Protein 9JTQ (pdb70)

B-factor: mean 29.11, std 14.16, range [13.04, 96.73]

Radius of gyration: 18.75 Å; Cα contacts (8 Å, |Δi|>4): 265; chains: 1; bounding box: 58×30×41 Å

Structure (mmCIF, N/CA/C/O backbone):
data_9JTQ
#
_entry.id   9JTQ
#
_cell.length_a   51.590
_cell.length_b   60.370
_cell.length_c   86.100
_cell.angle_alpha   90.00
_cell.angle_beta   90.00
_cell.angle_gamma   90.00
#
_symmetry.space_group_name_H-M   'P 2 21 21'
#
loop_
_entity.id
_entity.type
_entity.pdbx_description
1 polymer Rhodopsin
2 non-polymer RETINAL
3 non-polymer '(2R)-2,3-dihydroxypropyl (9Z)-octadec-9-enoate'
4 non-polymer 'NITRATE ION'
5 water water
#
loop_
_atom_site.group_PDB
_atom_site.id
_atom_site.type_symbol
_atom_site.label_atom_id
_atom_site.label_alt_id
_atom_site.label_comp_id
_atom_site.label_asym_id
_atom_site.label_entity_id
_atom_site.label_seq_id
_atom_site.pdbx_PDB_ins_code
_atom_site.Cartn_x
_atom_site.Cartn_y
_atom_site.Cartn_z
_atom_site.occupancy
_atom_site.B_iso_or_equiv
_atom_site.auth_seq_id
_atom_site.auth_comp_id
_atom_site.auth_asym_id
_atom_site.auth_atom_id
_atom_site.pdbx_PDB_model_num
ATOM 1 N N . MET A 1 1 ? 22.544 -4.235 28.257 1.00 33.43 1 MET A N 1
ATOM 2 C CA . MET A 1 1 ? 22.143 -5.241 29.232 1.00 32.62 1 MET A CA 1
ATOM 3 C C . MET A 1 1 ? 20.750 -4.946 29.785 1.00 32.32 1 MET A C 1
ATOM 4 O O . MET A 1 1 ? 19.989 -5.864 30.075 1.00 32.48 1 MET A O 1
ATOM 9 N N . VAL A 1 2 ? 20.417 -3.659 29.911 1.00 28.95 2 VAL A N 1
ATOM 10 C CA . VAL A 1 2 ? 19.139 -3.278 30.510 1.00 35.76 2 VAL A CA 1
ATOM 11 C C . VAL A 1 2 ? 17.978 -3.755 29.646 1.00 32.79 2 VAL A C 1
ATOM 12 O O . VAL A 1 2 ? 16.958 -4.233 30.160 1.00 29.37 2 VAL A O 1
ATOM 16 N N . LEU A 1 3 ? 18.116 -3.647 28.323 1.00 30.65 3 LEU A N 1
ATOM 17 C CA . LEU A 1 3 ? 17.085 -4.168 27.432 1.00 30.38 3 LEU A CA 1
ATOM 18 C C . LEU A 1 3 ? 16.966 -5.685 27.531 1.00 26.20 3 LEU A C 1
ATOM 19 O O . LEU A 1 3 ? 15.861 -6.227 27.419 1.00 26.02 3 LEU A O 1
ATOM 24 N N . VAL A 1 4 ? 18.083 -6.384 27.739 1.00 26.33 4 VAL A N 1
ATOM 25 C CA . VAL A 1 4 ? 18.032 -7.834 27.901 1.00 24.95 4 VAL A CA 1
ATOM 26 C C . VAL A 1 4 ? 17.345 -8.196 29.211 1.00 22.13 4 VAL A C 1
ATOM 27 O O . VAL A 1 4 ? 16.506 -9.104 29.257 1.00 17.92 4 VAL A O 1
ATOM 31 N N . GLU A 1 5 ? 17.694 -7.496 30.296 1.00 21.39 5 GLU A N 1
ATOM 32 C CA . GLU A 1 5 ? 17.062 -7.751 31.587 1.00 26.50 5 GLU A CA 1
ATOM 33 C C . GLU A 1 5 ? 15.563 -7.492 31.532 1.00 23.96 5 GLU A C 1
ATOM 34 O O . GLU A 1 5 ? 14.771 -8.265 32.084 1.00 24.90 5 GLU A O 1
ATOM 40 N N . LEU A 1 6 ? 15.156 -6.406 30.870 1.00 22.45 6 LEU A N 1
ATOM 41 C CA . LEU A 1 6 ? 13.735 -6.093 30.757 1.00 22.63 6 LEU A CA 1
ATOM 42 C C . LEU A 1 6 ? 12.993 -7.171 29.979 1.00 21.88 6 LEU A C 1
ATOM 43 O O . LEU A 1 6 ? 11.893 -7.582 30.367 1.00 18.64 6 LEU A O 1
ATOM 48 N N . THR A 1 7 ? 13.575 -7.633 28.869 1.00 18.75 7 THR A N 1
ATOM 49 C CA . THR A 1 7 ? 12.963 -8.718 28.110 1.00 18.54 7 THR A CA 1
ATOM 50 C C . THR A 1 7 ? 12.853 -9.977 28.957 1.00 17.92 7 THR A C 1
ATOM 51 O O . THR A 1 7 ? 11.820 -10.658 28.947 1.00 18.82 7 THR A O 1
ATOM 55 N N . TYR A 1 8 ? 13.909 -10.292 29.707 1.00 19.01 8 TYR A N 1
ATOM 56 C CA . TYR A 1 8 ? 13.912 -11.482 30.548 1.00 22.53 8 TYR A CA 1
ATOM 57 C C . TYR A 1 8 ? 12.802 -11.430 31.591 1.00 20.07 8 TYR A C 1
ATOM 58 O O . TYR A 1 8 ? 12.071 -12.409 31.779 1.00 17.92 8 TYR A O 1
ATOM 67 N N . TYR A 1 9 ? 12.660 -10.297 32.279 1.00 16.29 9 TYR A N 1
ATOM 68 C CA . TYR A 1 9 ? 11.650 -10.197 33.322 1.00 21.94 9 TYR A CA 1
ATOM 69 C C . TYR A 1 9 ? 10.235 -10.135 32.763 1.00 21.66 9 TYR A C 1
ATOM 70 O O . TYR A 1 9 ? 9.291 -10.510 33.466 1.00 18.27 9 TYR A O 1
ATOM 79 N N . LEU A 1 10 ? 10.066 -9.694 31.513 1.00 19.81 10 LEU A N 1
ATOM 80 C CA . LEU A 1 10 ? 8.743 -9.741 30.902 1.00 17.81 10 LEU A CA 1
ATOM 81 C C . LEU A 1 10 ? 8.303 -11.176 30.639 1.00 21.42 10 LEU A C 1
ATOM 82 O O . LEU A 1 10 ? 7.108 -11.481 30.733 1.00 17.68 10 LEU A O 1
ATOM 87 N N . PHE A 1 11 ? 9.241 -12.069 30.310 1.00 16.47 11 PHE A N 1
ATOM 88 C CA . PHE A 1 11 ? 8.906 -13.489 30.238 1.00 18.08 11 PHE A CA 1
ATOM 89 C C . PHE A 1 11 ? 8.483 -14.017 31.603 1.00 20.48 11 PHE A C 1
ATOM 90 O O . PHE A 1 11 ? 7.586 -14.862 31.701 1.00 16.67 11 PHE A O 1
ATOM 98 N N . PHE A 1 12 ? 9.127 -13.533 32.670 1.00 19.77 12 PHE A N 1
ATOM 99 C CA . PHE A 1 12 ? 8.771 -13.958 34.022 1.00 24.04 12 PHE A CA 1
ATOM 100 C C . PHE A 1 12 ? 7.386 -13.456 34.410 1.00 22.35 12 PHE A C 1
ATOM 101 O O . PHE A 1 12 ? 6.549 -14.225 34.899 1.00 24.92 12 PHE A O 1
ATOM 109 N N . ILE A 1 13 ? 7.136 -12.159 34.218 1.00 20.45 13 ILE A N 1
ATOM 110 C CA . ILE A 1 13 ? 5.811 -11.600 34.469 1.00 22.95 13 ILE A CA 1
ATOM 111 C C . ILE A 1 13 ? 4.760 -12.342 33.656 1.00 21.76 13 ILE A C 1
ATOM 112 O O . ILE A 1 13 ? 3.631 -12.554 34.116 1.00 18.76 13 ILE A O 1
ATOM 117 N N . GLY A 1 14 ? 5.124 -12.767 32.446 1.00 18.51 14 GLY A N 1
ATOM 118 C CA . GLY A 1 14 ? 4.178 -13.478 31.604 1.00 19.47 14 GLY A CA 1
ATOM 119 C C . GLY A 1 14 ? 3.714 -14.787 32.214 1.00 20.62 14 GLY A C 1
ATOM 120 O O . GLY A 1 14 ? 2.515 -15.033 32.340 1.00 21.64 14 GLY A O 1
ATOM 121 N N . TYR A 1 15 ? 4.658 -15.641 32.617 1.00 18.56 15 TYR A N 1
ATOM 122 C CA . TYR A 1 15 ? 4.258 -16.949 33.127 1.00 21.63 15 TYR A CA 1
ATOM 123 C C . TYR A 1 15 ? 3.615 -16.845 34.506 1.00 22.75 15 TYR A C 1
ATOM 124 O O . TYR A 1 15 ? 2.716 -17.633 34.820 1.00 19.78 15 TYR A O 1
ATOM 133 N N . ILE A 1 16 ? 4.022 -15.868 35.322 1.00 18.63 16 ILE A N 1
ATOM 134 C CA . ILE A 1 16 ? 3.348 -15.643 36.600 1.00 20.69 16 ILE A CA 1
ATOM 135 C C . ILE A 1 16 ? 1.922 -15.149 36.379 1.00 19.06 16 ILE A C 1
ATOM 136 O O . ILE A 1 16 ? 0.980 -15.624 37.024 1.00 18.90 16 ILE A O 1
ATOM 141 N N . SER A 1 17 ? 1.740 -14.184 35.474 1.00 17.83 17 SER A N 1
ATOM 142 C CA . SER A 1 17 ? 0.410 -13.628 35.245 1.00 19.61 17 SER A CA 1
ATOM 143 C C . SER A 1 17 ? -0.506 -14.639 34.565 1.00 18.33 17 SER A C 1
ATOM 144 O O . SER A 1 17 ? -1.697 -14.719 34.891 1.00 17.52 17 SER A O 1
ATOM 147 N N . MET A 1 18 ? 0.028 -15.415 33.617 1.00 17.60 18 MET A N 1
ATOM 148 C CA . MET A 1 18 ? -0.769 -16.461 32.982 1.00 19.08 18 MET A CA 1
ATOM 149 C C . MET A 1 18 ? -1.172 -17.529 33.988 1.00 14.33 18 MET A C 1
ATOM 150 O O . MET A 1 18 ? -2.293 -18.047 33.939 1.00 15.78 18 MET A O 1
ATOM 155 N N . GLY A 1 19 ? -0.265 -17.882 34.898 1.00 14.01 19 GLY A N 1
ATOM 156 C CA . GLY A 1 19 ? -0.589 -18.888 35.895 1.00 19.86 19 GLY A CA 1
ATOM 157 C C . GLY A 1 19 ? -1.605 -18.396 36.908 1.00 17.03 19 GLY A C 1
ATOM 158 O O . GLY A 1 19 ? -2.487 -19.148 37.331 1.00 16.83 19 GLY A O 1
ATOM 159 N N . ALA A 1 20 ? -1.492 -17.128 37.313 1.00 15.93 20 ALA A N 1
ATOM 160 C CA . ALA A 1 20 ? -2.479 -16.550 38.220 1.00 16.76 20 ALA A CA 1
ATOM 161 C C . ALA A 1 20 ? -3.848 -16.468 37.557 1.00 17.77 20 ALA A C 1
ATOM 162 O O . ALA A 1 20 ? -4.872 -16.760 38.187 1.00 15.80 20 ALA A O 1
ATOM 164 N N . ALA A 1 21 ? -3.885 -16.072 36.282 1.00 15.86 21 ALA A N 1
ATOM 165 C CA . ALA A 1 21 ? -5.146 -16.062 35.550 1.00 17.41 21 ALA A CA 1
ATOM 166 C C . ALA A 1 21 ? -5.726 -17.465 35.436 1.00 16.34 21 ALA A C 1
ATOM 167 O O . ALA A 1 21 ? -6.945 -17.648 35.528 1.00 15.34 21 ALA A O 1
ATOM 169 N N . PHE A 1 22 ? -4.871 -18.472 35.233 1.00 14.81 22 PHE A N 1
ATOM 170 C CA . PHE A 1 22 ? -5.374 -19.840 35.180 1.00 17.52 22 PHE A CA 1
ATOM 171 C C . PHE A 1 22 ? -6.061 -20.213 36.485 1.00 15.90 22 PHE A C 1
ATOM 172 O O . PHE A 1 22 ? -7.178 -20.741 36.485 1.00 16.34 22 PHE A O 1
ATOM 180 N N . ILE A 1 23 ? -5.400 -19.937 37.611 1.00 16.56 23 ILE A N 1
ATOM 181 C CA . ILE A 1 23 ? -5.977 -20.233 38.918 1.00 16.92 23 ILE A CA 1
ATOM 182 C C . ILE A 1 23 ? -7.324 -19.537 39.078 1.00 17.62 23 ILE A C 1
ATOM 183 O O . ILE A 1 23 ? -8.293 -20.134 39.562 1.00 18.17 23 ILE A O 1
ATOM 188 N N . PHE A 1 24 ? -7.410 -18.269 38.667 1.00 18.11 24 PHE A N 1
ATOM 189 C CA . PHE A 1 24 ? -8.664 -17.532 38.792 1.00 17.26 24 PHE A CA 1
ATOM 190 C C . PHE A 1 24 ? -9.769 -18.185 37.969 1.00 18.75 24 PHE A C 1
ATOM 191 O O . PHE A 1 24 ? -10.839 -18.520 38.491 1.00 18.14 24 PHE A O 1
ATOM 199 N N . PHE A 1 25 ? -9.524 -18.369 36.668 1.00 18.54 25 PHE A N 1
ATOM 200 C CA . PHE A 1 25 ? -10.549 -18.921 35.787 1.00 18.83 25 PHE A CA 1
ATOM 201 C C . PHE A 1 25 ? -10.940 -20.331 36.208 1.00 21.59 25 PHE A C 1
ATOM 202 O O . PHE A 1 25 ? -12.122 -20.691 36.175 1.00 20.75 25 PHE A O 1
ATOM 210 N N . TRP A 1 26 ? -9.960 -21.148 36.599 1.00 17.76 26 TRP A N 1
ATOM 211 C CA . TRP A 1 26 ? -10.276 -22.521 36.971 1.00 21.83 26 TRP A CA 1
ATOM 212 C C . TRP A 1 26 ? -11.079 -22.578 38.262 1.00 24.39 26 TRP A C 1
ATOM 213 O O . TRP A 1 26 ? -11.931 -23.459 38.423 1.00 22.40 26 TRP A O 1
ATOM 224 N N . THR A 1 27 ? -10.825 -21.654 39.187 1.00 19.16 27 THR A N 1
ATOM 225 C CA . THR A 1 27 ? -11.625 -21.598 40.404 1.00 21.81 27 THR A CA 1
ATOM 226 C C . THR A 1 27 ? -13.052 -21.161 40.099 1.00 23.45 27 THR A C 1
ATOM 227 O O . THR A 1 27 ? -14.012 -21.757 40.600 1.00 24.46 27 THR A O 1
ATOM 231 N N . GLU A 1 28 ? -13.210 -20.134 39.263 1.00 21.40 28 GLU A N 1
ATOM 232 C CA . GLU A 1 28 ? -14.528 -19.562 39.022 1.00 26.01 28 GLU A CA 1
ATOM 233 C C . GLU A 1 28 ? -15.439 -20.485 38.221 1.00 29.02 28 GLU A C 1
ATOM 234 O O . GLU A 1 28 ? -16.658 -20.289 38.237 1.00 30.08 28 GLU A O 1
ATOM 240 N N . ARG A 1 29 ? -14.889 -21.484 37.525 1.00 26.68 29 ARG A N 1
ATOM 241 C CA . ARG A 1 29 ? -15.750 -22.423 36.815 1.00 30.10 29 ARG A CA 1
ATOM 242 C C . ARG A 1 29 ? -16.491 -23.358 37.761 1.00 35.91 29 ARG A C 1
ATOM 243 O O . ARG A 1 29 ? -17.443 -24.018 37.333 1.00 36.38 29 ARG A O 1
ATOM 251 N N . SER A 1 30 ? -16.086 -23.421 39.032 1.00 31.50 30 SER A N 1
ATOM 252 C CA . SER A 1 30 ? -16.798 -24.240 40.002 1.00 37.53 30 SER A CA 1
ATOM 253 C C . SER A 1 30 ? -18.133 -23.629 40.399 1.00 35.17 30 SER A C 1
ATOM 254 O O . SER A 1 30 ? -18.969 -24.325 40.987 1.00 39.75 30 SER A O 1
ATOM 257 N N . ASN A 1 31 ? -18.354 -22.353 40.088 1.00 32.64 31 ASN A N 1
ATOM 258 C CA . ASN A 1 31 ? -19.554 -21.639 40.500 1.00 36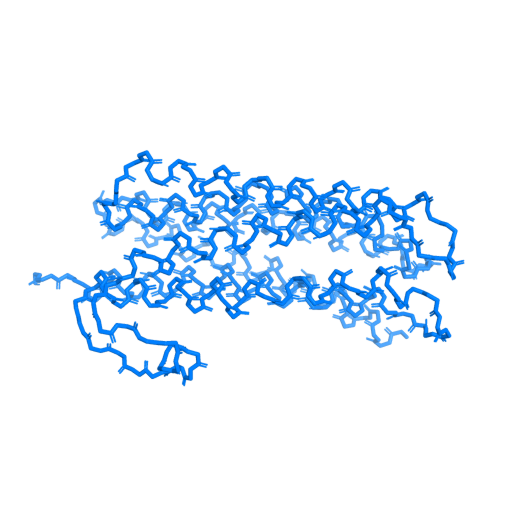.37 31 ASN A CA 1
ATOM 259 C C . ASN A 1 31 ? -20.554 -21.460 39.365 1.00 39.65 31 ASN A C 1
ATOM 260 O O . ASN A 1 31 ? -21.507 -20.687 39.510 1.00 42.42 31 ASN A O 1
ATOM 265 N N . VAL A 1 32 ? -20.360 -22.147 38.240 1.00 36.52 32 VAL A N 1
ATOM 266 C CA . VAL A 1 32 ? -21.268 -22.062 37.106 1.00 40.08 32 VAL A CA 1
ATOM 267 C C . VAL A 1 32 ? -21.653 -23.470 36.674 1.00 38.90 32 VAL A C 1
ATOM 268 O O . VAL A 1 32 ? -20.930 -24.440 36.910 1.00 38.10 32 VAL A O 1
ATOM 272 N N . LYS A 1 33 ? -22.820 -23.568 36.035 1.00 39.42 33 LYS A N 1
ATOM 273 C CA . LYS A 1 33 ? -23.285 -24.850 35.517 1.00 39.95 33 LYS A CA 1
ATOM 274 C C . LYS A 1 33 ? -22.667 -25.150 34.156 1.00 38.51 33 LYS A C 1
ATOM 275 O O . LYS A 1 33 ? -22.228 -26.276 33.901 1.00 42.77 33 LYS A O 1
ATOM 281 N N . ASP A 1 34 ? -22.629 -24.154 33.271 1.00 39.89 34 ASP A N 1
ATOM 282 C CA . ASP A 1 34 ? -21.961 -24.276 31.975 1.00 41.83 34 ASP A CA 1
ATOM 283 C C . ASP A 1 34 ? -20.496 -23.912 32.182 1.00 35.45 34 ASP A C 1
ATOM 284 O O . ASP A 1 34 ? -20.106 -22.745 32.113 1.00 32.64 34 ASP A O 1
ATOM 289 N N . LYS A 1 35 ? -19.672 -24.930 32.428 1.00 37.34 35 LYS A N 1
ATOM 290 C CA . LYS A 1 35 ? -18.270 -24.732 32.772 1.00 35.05 35 LYS A CA 1
ATOM 291 C C . LYS A 1 35 ? -17.348 -24.636 31.563 1.00 33.14 35 LYS A C 1
ATOM 292 O O . LYS A 1 35 ? -16.154 -24.380 31.745 1.00 26.52 35 LYS A O 1
ATOM 298 N N . LEU A 1 36 ? -17.858 -24.835 30.345 1.00 32.30 36 LEU A N 1
ATOM 299 C CA . LEU A 1 36 ? -16.982 -24.858 29.174 1.00 28.55 36 LEU A CA 1
ATOM 300 C C . LEU A 1 36 ? -16.247 -23.542 28.937 1.00 24.75 36 LEU A C 1
ATOM 301 O O . LEU A 1 36 ? -15.023 -23.581 28.729 1.00 24.54 36 LEU A O 1
ATOM 306 N N . PRO A 1 37 ? -16.897 -22.369 28.943 1.00 26.42 37 PRO A N 1
ATOM 307 C CA . PRO A 1 37 ? -16.147 -21.139 28.626 1.00 22.63 37 PRO A CA 1
ATOM 308 C C . PRO A 1 37 ? -15.002 -20.852 29.583 1.00 25.92 37 PRO A C 1
ATOM 309 O O . PRO A 1 37 ? -13.912 -20.477 29.134 1.00 21.58 37 PRO A O 1
ATOM 313 N N . LEU A 1 38 ? -15.213 -21.010 30.892 1.00 22.56 38 LEU A N 1
ATOM 314 C CA . LEU A 1 38 ? -14.125 -20.765 31.834 1.00 23.47 38 LEU A CA 1
ATOM 315 C C . LEU A 1 38 ? -13.077 -21.868 31.776 1.00 19.85 38 LEU A C 1
ATOM 316 O O . LEU A 1 38 ? -11.896 -21.611 32.037 1.00 21.63 38 LEU A O 1
ATOM 321 N N . THR A 1 39 ? -13.487 -23.097 31.450 1.00 20.74 39 THR A N 1
ATOM 322 C CA . THR A 1 39 ? -12.511 -24.147 31.175 1.00 25.27 39 THR A CA 1
ATOM 323 C C . THR A 1 39 ? -11.597 -23.746 30.025 1.00 23.27 39 THR A C 1
ATOM 324 O O . THR A 1 39 ? -10.372 -23.896 30.108 1.00 21.59 39 THR A O 1
ATOM 328 N N . LEU A 1 40 ? -12.178 -23.214 28.946 1.00 23.64 40 LEU A N 1
ATOM 329 C CA . LEU A 1 40 ? -11.380 -22.814 27.794 1.00 20.94 40 LEU A CA 1
ATOM 330 C C . LEU A 1 40 ? -10.476 -21.636 28.131 1.00 19.57 40 LEU A C 1
ATOM 331 O O . LEU A 1 40 ? -9.296 -21.632 27.763 1.00 16.23 40 LEU A O 1
ATOM 336 N N . SER A 1 41 ? -11.009 -20.624 28.826 1.00 17.39 41 SER A N 1
ATOM 337 C CA . SER A 1 41 ? -10.172 -19.509 29.265 1.00 20.95 41 SER A CA 1
ATOM 338 C C . SER A 1 41 ? -9.009 -19.998 30.117 1.00 18.12 41 SER A C 1
ATOM 339 O O . SER A 1 41 ? -7.876 -19.526 29.966 1.00 17.15 41 SER A O 1
ATOM 342 N N . GLY A 1 42 ? -9.270 -20.947 31.017 1.00 16.19 42 GLY A N 1
ATOM 343 C CA . GLY A 1 42 ? -8.205 -21.467 31.859 1.00 17.40 42 GLY A CA 1
ATOM 344 C C . GLY A 1 42 ? -7.170 -22.252 31.075 1.00 18.65 42 GLY A C 1
ATOM 345 O O . GLY A 1 42 ? -5.968 -22.130 31.324 1.00 14.67 42 GLY A O 1
ATOM 346 N N . LEU A 1 43 ? -7.622 -23.060 30.112 1.00 15.50 43 LEU A N 1
ATOM 347 C CA . LEU A 1 43 ? -6.692 -23.829 29.289 1.00 20.02 43 LEU A CA 1
ATOM 348 C C . LEU A 1 43 ? -5.792 -22.915 28.468 1.00 17.26 43 LEU A C 1
ATOM 349 O O . LEU A 1 43 ? -4.605 -23.208 28.278 1.00 16.49 43 LEU A O 1
ATOM 354 N N . ILE A 1 44 ? -6.344 -21.808 27.965 1.00 14.91 44 ILE A N 1
ATOM 355 C CA . ILE A 1 44 ? -5.566 -20.890 27.137 1.00 17.12 44 ILE A CA 1
ATOM 356 C C . ILE A 1 44 ? -4.395 -20.314 27.927 1.00 16.34 44 ILE A C 1
ATOM 357 O O . ILE A 1 44 ? -3.246 -20.337 27.470 1.00 15.23 44 ILE A O 1
ATOM 362 N N . VAL A 1 45 ? -4.665 -19.793 29.127 1.00 13.55 45 VAL A N 1
ATOM 363 C CA . VAL A 1 45 ? -3.593 -19.175 29.905 1.00 13.12 45 VAL A CA 1
ATOM 364 C C . VAL A 1 45 ? -2.678 -20.224 30.535 1.00 15.83 45 VAL A C 1
ATOM 365 O O . VAL A 1 45 ? -1.500 -19.945 30.790 1.00 16.41 45 VAL A O 1
ATOM 369 N N . LEU A 1 46 ? -3.185 -21.431 30.804 1.00 15.46 46 LEU A N 1
ATOM 370 C CA . LEU A 1 46 ? -2.320 -22.482 31.335 1.00 16.08 46 LEU A CA 1
ATOM 371 C C . LEU A 1 46 ? -1.307 -22.932 30.292 1.00 17.29 46 LEU A C 1
ATOM 372 O O . LEU A 1 46 ? -0.121 -23.104 30.600 1.00 14.94 46 LEU A O 1
ATOM 377 N N . ILE A 1 47 ? -1.761 -23.134 29.053 1.00 14.91 47 ILE A N 1
ATOM 378 C CA . ILE A 1 47 ? -0.851 -23.457 27.959 1.00 14.20 47 ILE A CA 1
ATOM 379 C C . ILE A 1 47 ? 0.180 -22.352 27.781 1.00 15.24 47 ILE A C 1
ATOM 380 O O . ILE A 1 47 ? 1.383 -22.616 27.651 1.00 15.22 47 ILE A O 1
ATOM 385 N N . ALA A 1 48 ? -0.269 -21.095 27.785 1.00 13.04 48 ALA A N 1
ATOM 386 C CA . ALA A 1 48 ? 0.666 -19.986 27.629 1.00 16.39 48 ALA A CA 1
ATOM 387 C C . ALA A 1 48 ? 1.644 -19.904 28.795 1.00 14.62 48 ALA A C 1
ATOM 388 O O . ALA A 1 48 ? 2.815 -19.563 28.596 1.00 16.62 48 ALA A O 1
ATOM 390 N N . ALA A 1 49 ? 1.189 -20.217 30.010 1.00 13.37 49 ALA A N 1
ATOM 391 C CA . ALA A 1 49 ? 2.082 -20.174 31.164 1.00 16.13 49 ALA A CA 1
ATOM 392 C C . ALA A 1 49 ? 3.198 -21.203 31.038 1.00 16.52 49 ALA A C 1
ATOM 393 O O . ALA A 1 49 ? 4.356 -20.913 31.358 1.00 16.11 49 ALA A O 1
ATOM 395 N N . VAL A 1 50 ? 2.869 -22.410 30.572 1.00 15.04 50 VAL A N 1
ATOM 396 C CA . VAL A 1 50 ? 3.883 -23.450 30.420 1.00 16.56 50 VAL A CA 1
ATOM 397 C C . VAL A 1 50 ? 4.896 -23.056 29.353 1.00 16.67 50 VAL A C 1
ATOM 398 O O . VAL A 1 50 ? 6.105 -23.254 29.521 1.00 19.46 50 VAL A O 1
ATOM 402 N N . HIS A 1 51 ? 4.424 -22.489 28.242 1.00 14.97 51 HIS A N 1
ATOM 403 C CA . HIS A 1 51 ? 5.347 -22.102 27.184 1.00 20.55 51 HIS A CA 1
ATOM 404 C C . HIS A 1 51 ? 6.195 -20.907 27.594 1.00 17.05 51 HIS A C 1
ATOM 405 O O . HIS A 1 51 ? 7.375 -20.838 27.236 1.00 16.36 51 HIS A O 1
ATOM 412 N N . TYR A 1 52 ? 5.628 -19.977 28.366 1.00 14.50 52 TYR A N 1
ATOM 413 C CA . TYR A 1 52 ? 6.409 -18.840 28.841 1.00 17.90 52 TYR A CA 1
ATOM 414 C C . TYR A 1 52 ? 7.485 -19.266 29.832 1.00 20.35 52 TYR A C 1
ATOM 415 O O . TYR A 1 52 ? 8.569 -18.670 29.863 1.00 17.09 52 TYR A O 1
ATOM 424 N N . TYR A 1 53 ? 7.207 -20.283 30.651 1.00 19.91 53 TYR A N 1
ATOM 425 C CA . TYR A 1 53 ? 8.225 -20.789 31.566 1.00 21.89 53 TYR A CA 1
ATOM 426 C C . TYR A 1 53 ? 9.453 -21.276 30.807 1.00 24.20 53 TYR A C 1
ATOM 427 O O . TYR A 1 53 ? 10.589 -20.957 31.178 1.00 20.71 53 TYR A O 1
ATOM 436 N N . TYR A 1 54 ? 9.245 -22.037 29.730 1.00 18.27 54 TYR A N 1
ATOM 437 C CA . TYR A 1 54 ? 10.368 -22.575 28.970 1.00 21.95 54 TYR A CA 1
ATOM 438 C C . TYR A 1 54 ? 11.020 -21.523 28.082 1.00 20.96 54 TYR A C 1
ATOM 439 O O . TYR A 1 54 ? 12.240 -21.563 27.878 1.00 18.93 54 TYR A O 1
ATOM 448 N N . MET A 1 55 ? 10.235 -20.584 27.546 1.00 18.78 55 MET A N 1
ATOM 449 C CA . MET A 1 55 ? 10.818 -19.477 26.796 1.00 21.37 55 MET A CA 1
ATOM 450 C C . MET A 1 55 ? 11.738 -18.645 27.681 1.00 21.73 55 MET A C 1
ATOM 451 O O . MET A 1 55 ? 12.824 -18.236 27.251 1.00 19.00 55 MET A O 1
ATOM 456 N N . ARG A 1 56 ? 11.325 -18.393 28.926 1.00 17.87 56 ARG A N 1
ATOM 457 C CA . ARG A 1 56 ? 12.177 -17.662 29.859 1.00 21.43 56 ARG A CA 1
ATOM 458 C C . ARG A 1 56 ? 13.484 -18.408 30.104 1.00 25.90 56 ARG A C 1
ATOM 459 O O . ARG A 1 56 ? 14.569 -17.816 30.066 1.00 21.66 56 ARG A O 1
ATOM 467 N N . GLY A 1 57 ? 13.398 -19.717 30.350 1.00 24.97 57 GLY A N 1
ATOM 468 C CA . GLY A 1 57 ? 14.602 -20.498 30.581 1.00 25.42 57 GLY A CA 1
ATOM 469 C C . GLY A 1 57 ? 15.515 -20.563 29.372 1.00 22.54 57 GLY A C 1
ATOM 470 O O . GLY A 1 57 ? 16.741 -20.591 29.515 1.00 22.99 57 GLY A O 1
ATOM 471 N N . GLU A 1 58 ? 14.937 -20.591 28.168 1.00 22.95 58 GLU A N 1
ATOM 472 C CA . GLU A 1 58 ? 15.756 -20.598 26.960 1.00 22.85 58 GLU A CA 1
ATOM 473 C C . GLU A 1 58 ? 16.394 -19.235 26.718 1.00 22.70 58 GLU A C 1
ATOM 474 O O . GLU A 1 58 ? 17.553 -19.153 26.296 1.00 20.72 58 GLU A O 1
ATOM 480 N N . PHE A 1 59 ? 15.646 -18.156 26.969 1.00 20.77 59 PHE A N 1
ATOM 481 C CA . PHE A 1 59 ? 16.210 -16.812 26.876 1.00 21.94 59 PHE A CA 1
ATOM 482 C C . PHE A 1 59 ? 17.441 -16.678 27.764 1.00 21.87 59 PHE A C 1
ATOM 483 O O . PHE A 1 59 ? 18.496 -16.209 27.320 1.00 23.33 59 PHE A O 1
ATOM 491 N N . GLU A 1 60 ? 17.321 -17.103 29.024 1.00 20.84 60 GLU A N 1
ATOM 492 C CA . GLU A 1 60 ? 18.447 -17.046 29.950 1.00 26.63 60 GLU A CA 1
ATOM 493 C C . GLU A 1 60 ? 19.613 -17.897 29.464 1.00 26.24 60 GLU A C 1
ATOM 494 O O . GLU A 1 60 ? 20.778 -17.508 29.610 1.00 26.52 60 GLU A O 1
ATOM 500 N N . ALA A 1 61 ? 19.321 -19.060 28.876 1.00 23.17 61 ALA A N 1
ATOM 501 C CA . ALA A 1 61 ? 20.385 -19.945 28.417 1.00 27.66 61 ALA A CA 1
ATOM 502 C C . ALA A 1 61 ? 21.223 -19.319 27.309 1.00 30.22 61 ALA A C 1
ATOM 503 O O . ALA A 1 61 ? 22.365 -19.740 27.097 1.00 26.02 61 ALA A O 1
ATOM 505 N N . LEU A 1 62 ? 20.690 -18.328 26.599 1.00 26.97 62 LEU A N 1
ATOM 506 C CA . LEU A 1 62 ? 21.394 -17.689 25.495 1.00 30.21 62 LEU A CA 1
ATOM 507 C C . LEU A 1 62 ? 21.688 -16.226 25.800 1.00 27.76 62 LEU A C 1
ATOM 508 O O . LEU A 1 62 ? 21.637 -15.365 24.919 1.00 22.76 62 LEU A O 1
ATOM 513 N N . ALA A 1 63 ? 22.009 -15.929 27.060 1.00 26.22 63 ALA A N 1
ATOM 514 C CA . ALA A 1 63 ? 22.329 -14.560 27.441 1.00 27.64 63 ALA A CA 1
ATOM 515 C C . ALA A 1 63 ? 23.632 -14.067 26.817 1.00 28.57 63 ALA A C 1
ATOM 516 O O . ALA A 1 63 ? 23.822 -12.853 26.695 1.00 29.71 63 ALA A O 1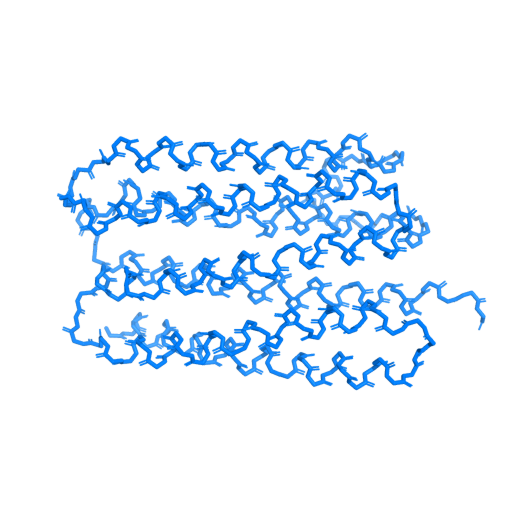
ATOM 518 N N . THR A 1 64 ? 24.529 -14.968 26.419 1.00 23.79 64 THR A N 1
ATOM 519 C CA . THR A 1 64 ? 25.772 -14.569 25.770 1.00 30.23 64 THR A CA 1
ATOM 520 C C . THR A 1 64 ? 25.722 -14.703 24.253 1.00 27.28 64 THR A C 1
ATOM 521 O O . THR A 1 64 ? 26.738 -14.465 23.592 1.00 25.10 64 THR A O 1
ATOM 525 N N . ALA A 1 65 ? 24.578 -15.071 23.686 1.00 26.29 65 ALA A N 1
ATOM 526 C CA . ALA A 1 65 ? 24.431 -15.128 22.240 1.00 27.91 65 ALA A CA 1
ATOM 527 C C . ALA A 1 65 ? 23.847 -13.819 21.715 1.00 25.56 65 ALA A C 1
ATOM 528 O O . ALA A 1 65 ? 23.464 -12.928 22.476 1.00 23.72 65 ALA A O 1
ATOM 530 N N . THR A 1 66 ? 23.784 -13.707 20.390 1.00 24.82 66 THR A N 1
ATOM 531 C CA . THR A 1 66 ? 23.183 -12.532 19.777 1.00 25.43 66 THR A CA 1
ATOM 532 C C . THR A 1 66 ? 21.672 -12.531 20.004 1.00 27.80 66 THR A C 1
ATOM 533 O O . THR A 1 66 ? 21.050 -13.570 20.245 1.00 22.49 66 THR A O 1
ATOM 537 N N . SER A 1 67 ? 21.083 -11.334 19.933 1.00 23.03 67 SER A N 1
ATOM 538 C CA . SER A 1 67 ? 19.636 -11.222 20.087 1.00 28.43 67 SER A CA 1
ATOM 539 C C . SER A 1 67 ? 18.900 -11.909 18.945 1.00 24.22 67 SER A C 1
ATOM 540 O O . SER A 1 67 ? 17.793 -12.425 19.145 1.00 22.24 67 SER A O 1
ATOM 543 N N . PHE A 1 68 ? 19.486 -11.913 17.746 1.00 21.02 68 PHE A N 1
ATOM 544 C CA . PHE A 1 68 ? 18.932 -12.706 16.654 1.00 29.39 68 PHE A CA 1
ATOM 545 C C . PHE A 1 68 ? 18.887 -14.184 17.020 1.00 28.62 68 PHE A C 1
ATOM 546 O O . PHE A 1 68 ? 17.889 -14.867 16.761 1.00 20.75 68 PHE A O 1
ATOM 554 N N . ASP A 1 69 ? 19.962 -14.694 17.625 1.00 29.64 69 ASP A N 1
ATOM 555 C CA . ASP A 1 69 ? 19.992 -16.096 18.028 1.00 27.79 69 ASP A CA 1
ATOM 556 C C . ASP A 1 69 ? 18.983 -16.374 19.135 1.00 24.64 69 ASP A C 1
ATOM 557 O O . ASP A 1 69 ? 18.327 -17.422 19.132 1.00 27.29 69 ASP A O 1
ATOM 562 N N . ARG A 1 70 ? 18.848 -15.451 20.093 1.00 22.94 70 ARG A N 1
ATOM 563 C CA . ARG A 1 70 ? 17.816 -15.602 21.114 1.00 23.94 70 ARG A CA 1
ATOM 564 C C . ARG A 1 70 ? 16.431 -15.649 20.488 1.00 21.93 70 ARG A C 1
ATOM 565 O O . ARG A 1 70 ? 15.569 -16.421 20.923 1.00 20.61 70 ARG A O 1
ATOM 573 N N . PHE A 1 71 ? 16.202 -14.830 19.459 1.00 21.60 71 PHE A N 1
ATOM 574 C CA . PHE A 1 71 ? 14.877 -14.740 18.855 1.00 20.88 71 PHE A CA 1
ATOM 575 C C . PHE A 1 71 ? 14.539 -15.991 18.054 1.00 20.08 71 PHE A C 1
ATOM 576 O O . PHE A 1 71 ? 13.442 -16.542 18.189 1.00 18.47 71 PHE A O 1
ATOM 584 N N . VAL A 1 72 ? 15.460 -16.453 17.205 1.00 19.84 72 VAL A N 1
ATOM 585 C CA . VAL A 1 72 ? 15.185 -17.640 16.406 1.00 19.78 72 VAL A CA 1
ATOM 586 C C . VAL A 1 72 ? 15.073 -18.886 17.277 1.00 22.77 72 VAL A C 1
ATOM 587 O O . VAL A 1 72 ? 14.398 -19.850 16.896 1.00 20.44 72 VAL A O 1
ATOM 591 N N . ALA A 1 73 ? 15.698 -18.883 18.455 1.00 23.43 73 ALA A N 1
ATOM 592 C CA . ALA A 1 73 ? 15.617 -20.035 19.343 1.00 24.58 73 ALA A CA 1
ATOM 593 C C . ALA A 1 73 ? 14.280 -20.118 20.069 1.00 23.88 73 ALA A C 1
ATOM 594 O O . ALA A 1 73 ? 13.833 -21.219 20.406 1.00 21.65 73 ALA A O 1
ATOM 596 N N . ILE A 1 74 ? 13.625 -18.981 20.299 1.00 19.44 74 ILE A N 1
ATOM 597 C CA . ILE A 1 74 ? 12.479 -18.902 21.200 1.00 21.66 74 ILE A CA 1
ATOM 598 C C . ILE A 1 74 ? 11.168 -18.837 20.423 1.00 21.97 74 ILE A C 1
ATOM 599 O O . ILE A 1 74 ? 10.145 -19.389 20.848 1.00 19.86 74 ILE A O 1
ATOM 604 N N . THR A 1 75 ? 11.195 -18.166 19.274 1.00 18.15 75 THR A N 1
ATOM 605 C CA . THR A 1 75 ? 9.957 -17.851 18.565 1.00 20.92 75 THR A CA 1
ATOM 606 C C . THR A 1 75 ? 9.183 -19.073 18.071 1.00 17.03 75 THR A C 1
ATOM 607 O O . THR A 1 75 ? 7.941 -19.019 18.091 1.00 17.23 75 THR A O 1
ATOM 611 N N . PRO A 1 76 ? 9.803 -20.175 17.625 1.00 18.83 76 PRO A N 1
ATOM 612 C CA . PRO A 1 76 ? 8.994 -21.347 17.241 1.00 19.39 76 PRO A CA 1
ATOM 613 C C . PRO A 1 76 ? 8.109 -21.866 18.359 1.00 22.44 76 PRO A C 1
ATOM 614 O O . PRO A 1 76 ? 6.992 -22.331 18.094 1.00 17.31 76 PRO A O 1
ATOM 618 N N . ILE A 1 77 ? 8.577 -21.800 19.606 1.00 18.40 77 ILE A N 1
ATOM 619 C CA . ILE A 1 77 ? 7.751 -22.198 20.740 1.00 21.07 77 ILE A CA 1
ATOM 620 C C . ILE A 1 77 ? 6.572 -21.248 20.887 1.00 19.50 77 ILE A C 1
ATOM 621 O O . ILE A 1 77 ? 5.460 -21.660 21.238 1.00 14.71 77 ILE A O 1
ATOM 626 N N . ARG A 1 78 ? 6.798 -19.959 20.621 1.00 16.10 78 ARG A N 1
ATOM 627 C CA . ARG A 1 78 ? 5.706 -18.994 20.667 1.00 18.00 78 ARG A CA 1
ATOM 628 C C . ARG A 1 78 ? 4.649 -19.304 19.612 1.00 18.11 78 ARG A C 1
ATOM 629 O O . ARG A 1 78 ? 3.449 -19.126 19.855 1.00 16.06 78 ARG A O 1
ATOM 637 N N . TYR A 1 79 ? 5.072 -19.782 18.436 1.00 16.85 79 TYR A N 1
ATOM 638 C CA . TYR A 1 79 ? 4.108 -20.116 17.390 1.00 18.78 79 TYR A CA 1
ATOM 639 C C . TYR A 1 79 ? 3.324 -21.377 17.735 1.00 19.44 79 TYR A C 1
ATOM 640 O O . TYR A 1 79 ? 2.141 -21.490 17.391 1.00 20.04 79 TYR A O 1
ATOM 649 N N . ILE A 1 80 ? 3.968 -22.346 18.390 1.00 17.32 80 ILE A N 1
ATOM 650 C CA . ILE A 1 80 ? 3.238 -23.512 18.880 1.00 18.93 80 ILE A CA 1
ATOM 651 C C . ILE A 1 80 ? 2.161 -23.078 19.865 1.00 19.88 80 ILE A C 1
ATOM 652 O O . ILE A 1 80 ? 1.026 -23.571 19.830 1.00 20.00 80 ILE A O 1
ATOM 657 N N . ASP A 1 81 ? 2.500 -22.140 20.751 1.00 15.45 81 ASP A N 1
ATOM 658 C CA . ASP A 1 81 ? 1.522 -21.579 21.678 1.00 19.29 81 ASP A CA 1
ATOM 659 C C . ASP A 1 81 ? 0.376 -20.901 20.931 1.00 18.08 81 ASP A C 1
ATOM 660 O O . ASP A 1 81 ? -0.800 -21.105 21.254 1.00 17.37 81 ASP A O 1
ATOM 665 N N . TRP A 1 82 ? 0.706 -20.076 19.933 1.00 14.04 82 TRP A N 1
ATOM 666 C CA . TRP A 1 82 ? -0.329 -19.396 19.158 1.00 17.49 82 TRP A CA 1
ATOM 667 C C . TRP A 1 82 ? -1.225 -20.388 18.432 1.00 16.53 82 TRP A C 1
ATOM 668 O O . TRP A 1 82 ? -2.441 -20.184 18.336 1.00 16.03 82 TRP A O 1
ATOM 679 N N . ILE A 1 83 ? -0.639 -21.459 17.892 1.00 15.97 83 ILE A N 1
ATOM 680 C CA . ILE A 1 83 ? -1.416 -22.406 17.105 1.00 17.76 83 ILE A CA 1
ATOM 681 C C . ILE A 1 83 ? -2.357 -23.226 17.981 1.00 20.80 83 ILE A C 1
ATOM 682 O O . ILE A 1 83 ? -3.387 -23.708 17.497 1.00 18.03 83 ILE A O 1
ATOM 687 N N . LEU A 1 84 ? -2.043 -23.384 19.266 1.00 19.78 84 LEU A N 1
ATOM 688 C CA . LEU A 1 84 ? -2.928 -24.107 20.172 1.00 18.87 84 LEU A CA 1
ATOM 689 C C . LEU A 1 84 ? -3.960 -23.192 20.818 1.00 20.27 84 LEU A C 1
ATOM 690 O O . LEU A 1 84 ? -5.131 -23.570 20.939 1.00 22.48 84 LEU A O 1
ATOM 695 N N . THR A 1 85 ? -3.557 -21.984 21.215 1.00 15.08 85 THR A N 1
ATOM 696 C CA . THR A 1 85 ? -4.441 -21.145 22.019 1.00 18.95 85 THR A CA 1
ATOM 697 C C . THR A 1 85 ? -5.431 -20.361 21.166 1.00 16.65 85 THR A C 1
ATOM 698 O O . THR A 1 85 ? -6.595 -20.221 21.550 1.00 19.12 85 THR A O 1
ATOM 702 N N . THR A 1 86 ? -4.999 -19.839 20.014 1.00 15.31 86 THR A N 1
ATOM 703 C CA . THR A 1 86 ? -5.893 -18.963 19.259 1.00 20.95 86 THR A CA 1
ATOM 704 C C . THR A 1 86 ? -7.118 -19.696 18.704 1.00 18.47 86 THR A C 1
ATOM 705 O O . THR A 1 86 ? -8.201 -19.097 18.658 1.00 19.89 86 THR A O 1
ATOM 709 N N . PRO A 1 87 ? -7.028 -20.966 18.284 1.00 20.19 87 PRO A N 1
ATOM 710 C CA . PRO A 1 87 ? -8.273 -21.679 17.953 1.00 18.66 87 PRO A CA 1
ATOM 711 C C . PRO A 1 87 ? -9.189 -21.859 19.147 1.00 23.25 87 PRO A C 1
ATOM 712 O O . PRO A 1 87 ? -10.415 -21.856 18.981 1.00 16.75 87 PRO A O 1
ATOM 716 N N . LEU A 1 88 ? -8.631 -22.015 20.352 1.00 18.89 88 LEU A N 1
ATOM 717 C CA . LEU A 1 88 ? -9.472 -22.137 21.538 1.00 19.70 88 LEU A CA 1
ATOM 718 C C . LEU A 1 88 ? -10.185 -20.826 21.841 1.00 20.56 88 LEU A C 1
ATOM 719 O O . LEU A 1 88 ? -11.348 -20.830 22.264 1.00 18.92 88 LEU A O 1
ATOM 724 N N . MET A 1 89 ? -9.501 -19.696 21.635 1.00 17.22 89 MET A N 1
ATOM 725 C CA . MET A 1 89 ? -10.129 -18.395 21.851 1.00 19.54 89 MET A CA 1
ATOM 726 C C . MET A 1 89 ? -11.291 -18.180 20.888 1.00 19.55 89 MET A C 1
ATOM 727 O O . MET A 1 89 ? -12.350 -17.676 21.283 1.00 21.04 89 MET A O 1
ATOM 732 N N . VAL A 1 90 ? -11.117 -18.565 19.621 1.00 18.45 90 VAL A N 1
ATOM 733 C CA . VAL A 1 90 ? -12.183 -18.392 18.638 1.00 20.91 90 VAL A CA 1
ATOM 734 C C . VAL A 1 90 ? -13.357 -19.309 18.956 1.00 21.88 90 VAL A C 1
ATOM 735 O O . VAL A 1 90 ? -14.520 -18.888 18.912 1.00 22.05 90 VAL A O 1
ATOM 739 N N . PHE A 1 91 ? -13.076 -20.573 19.285 1.00 21.77 91 PHE A N 1
ATOM 740 C CA . PHE A 1 91 ? -14.149 -21.499 19.628 1.00 24.03 91 PHE A CA 1
ATOM 741 C C . PHE A 1 91 ? -14.924 -21.021 20.850 1.00 25.94 91 PHE A C 1
ATOM 742 O O . PHE A 1 91 ? -16.151 -21.151 20.901 1.00 21.55 91 PHE A O 1
ATOM 750 N N . LYS A 1 92 ? -14.225 -20.461 21.843 1.00 23.99 92 LYS A N 1
ATOM 751 C CA . LYS A 1 92 ? -14.909 -19.996 23.047 1.00 23.99 92 LYS A CA 1
ATOM 752 C C . LYS A 1 92 ? -15.875 -18.863 22.728 1.00 23.57 92 LYS A C 1
ATOM 753 O O . LYS A 1 92 ? -16.997 -18.830 23.247 1.00 26.28 92 LYS A O 1
ATOM 759 N N . PHE A 1 93 ? -15.457 -17.924 21.878 1.00 23.86 93 PHE A N 1
ATOM 760 C CA . PHE A 1 93 ? -16.339 -16.829 21.486 1.00 28.14 93 PHE A CA 1
ATOM 761 C C . PHE A 1 93 ? -17.571 -17.350 20.758 1.00 26.27 93 PHE A C 1
ATOM 762 O O . PHE A 1 93 ? -18.705 -16.985 21.091 1.00 25.93 93 PHE A O 1
ATOM 770 N N . VAL A 1 94 ? -17.364 -18.211 19.758 1.00 25.04 94 VAL A N 1
ATOM 771 C CA . VAL A 1 94 ? -18.479 -18.755 18.983 1.00 27.10 94 VAL A CA 1
ATOM 772 C C . VAL A 1 94 ? -19.418 -19.549 19.883 1.00 27.73 94 VAL A C 1
ATOM 773 O O . VAL A 1 94 ? -20.643 -19.526 19.704 1.00 27.65 94 VAL A O 1
ATOM 777 N N . TYR A 1 95 ? -18.863 -20.245 20.878 1.00 25.15 95 TYR A N 1
ATOM 778 C CA . TYR A 1 95 ? -19.684 -21.084 21.745 1.00 28.41 95 TYR A CA 1
ATOM 779 C C . TYR A 1 95 ? -20.589 -20.244 22.638 1.00 27.54 95 TYR A C 1
ATOM 780 O O . TYR A 1 95 ? -21.786 -20.525 22.765 1.00 25.75 95 TYR A O 1
ATOM 789 N N . VAL A 1 96 ? -20.028 -19.219 23.286 1.00 24.97 96 VAL A N 1
ATOM 790 C CA . VAL A 1 96 ? -20.824 -18.383 24.183 1.00 27.03 96 VAL A CA 1
ATOM 791 C C . VAL A 1 96 ? -21.894 -17.634 23.399 1.00 28.44 96 VAL A C 1
ATOM 792 O O . VAL A 1 96 ? -23.025 -17.461 23.868 1.00 31.98 96 VAL A O 1
ATOM 796 N N . LEU A 1 97 ? -21.556 -17.188 22.190 1.00 26.62 97 LEU A N 1
ATOM 797 C CA . LEU A 1 97 ? -22.510 -16.477 21.350 1.00 29.99 97 LEU A CA 1
ATOM 798 C C . LEU A 1 97 ? -23.580 -17.401 20.778 1.00 29.92 97 LEU A C 1
ATOM 799 O O . LEU A 1 97 ? -24.619 -16.915 20.317 1.00 32.29 97 LEU A O 1
ATOM 804 N N . LYS A 1 98 ? -23.363 -18.717 20.832 1.00 30.05 98 LYS A N 1
ATOM 805 C CA . LYS A 1 98 ? -24.237 -19.693 20.177 1.00 31.88 98 LYS A CA 1
ATOM 806 C C . LYS A 1 98 ? -24.340 -19.409 18.680 1.00 34.28 98 LYS A C 1
ATOM 807 O O . LYS A 1 98 ? -25.419 -19.463 18.088 1.00 26.29 98 LYS A O 1
ATOM 813 N N . ALA A 1 99 ? -23.203 -19.100 18.065 1.00 28.22 99 ALA A N 1
ATOM 814 C CA . ALA A 1 99 ? -23.163 -18.786 16.649 1.00 27.61 99 ALA A CA 1
ATOM 815 C C . ALA A 1 99 ? -23.206 -20.066 15.817 1.00 32.74 99 ALA A C 1
ATOM 816 O O . ALA A 1 99 ? -23.043 -21.179 16.326 1.00 32.88 99 ALA A O 1
ATOM 818 N N . ASP A 1 100 ? -23.434 -19.891 14.515 1.00 35.98 100 ASP A N 1
ATOM 819 C CA . ASP A 1 100 ? -23.460 -21.020 13.594 1.00 32.84 100 ASP A CA 1
ATOM 820 C C . ASP A 1 100 ? -22.143 -21.781 13.658 1.00 35.50 100 ASP A C 1
ATOM 821 O O . ASP A 1 100 ? -21.064 -21.192 13.534 1.00 31.39 100 ASP A O 1
ATOM 826 N N . ARG A 1 101 ? -22.231 -23.097 13.863 1.00 34.27 101 ARG A N 1
ATOM 827 C CA . ARG A 1 101 ? -21.019 -23.873 14.109 1.00 39.72 101 ARG A CA 1
ATOM 828 C C . ARG A 1 101 ? -20.145 -23.960 12.865 1.00 33.30 101 ARG A C 1
ATOM 829 O O . ARG A 1 101 ? -18.913 -23.902 12.963 1.00 33.55 101 ARG A O 1
ATOM 837 N N . ASN A 1 102 ? -20.756 -24.117 11.690 1.00 33.95 102 ASN A N 1
ATOM 838 C CA . ASN A 1 102 ? -19.972 -24.146 10.461 1.00 34.88 102 ASN A CA 1
ATOM 839 C C . ASN A 1 102 ? -19.247 -22.823 10.247 1.00 34.11 102 ASN A C 1
ATOM 840 O O . ASN A 1 102 ? -18.104 -22.800 9.777 1.00 29.87 102 ASN A O 1
ATOM 845 N N . TRP A 1 103 ? -19.897 -21.709 10.594 1.00 33.89 103 TRP A N 1
ATOM 846 C CA . TRP A 1 103 ? -19.215 -20.419 10.583 1.00 29.00 103 TRP A CA 1
ATOM 847 C C . TRP A 1 103 ? -18.070 -20.403 11.587 1.00 28.72 103 TRP A C 1
ATOM 848 O O . TRP A 1 103 ? -16.983 -19.894 11.293 1.00 23.62 103 TRP A O 1
ATOM 859 N N . GLY A 1 104 ? -18.292 -20.966 12.777 1.00 29.08 104 GLY A N 1
ATOM 860 C CA . GLY A 1 104 ? -17.220 -21.035 13.758 1.00 24.94 104 GLY A CA 1
ATOM 861 C C . GLY A 1 104 ? -16.048 -21.874 13.284 1.00 27.67 104 GLY A C 1
ATOM 862 O O . GLY A 1 104 ? -14.890 -21.554 13.565 1.00 23.78 104 GLY A O 1
ATOM 863 N N . ILE A 1 105 ? -16.332 -22.958 12.559 1.00 27.15 105 ILE A N 1
ATOM 864 C CA . ILE A 1 105 ? -15.269 -23.817 12.043 1.00 28.49 105 ILE A CA 1
ATOM 865 C C . ILE A 1 105 ? -14.423 -23.065 11.023 1.00 27.21 105 ILE A C 1
ATOM 866 O O . ILE A 1 105 ? -13.187 -23.140 11.041 1.00 19.70 105 ILE A O 1
ATOM 871 N N . LYS A 1 106 ? -15.074 -22.322 10.124 1.00 23.56 106 LYS A N 1
ATOM 872 C CA . LYS A 1 106 ? -14.340 -21.540 9.135 1.00 21.73 106 LYS A CA 1
ATOM 873 C C . LYS A 1 106 ? -13.442 -20.504 9.802 1.00 21.24 106 LYS A C 1
ATOM 874 O O . LYS A 1 106 ? -12.301 -20.297 9.373 1.00 23.32 106 LYS A O 1
ATOM 880 N N . LEU A 1 107 ? -13.935 -19.848 10.856 1.00 21.52 107 LEU A N 1
ATOM 881 C CA . LEU A 1 107 ? -13.101 -18.889 11.578 1.00 22.34 107 LEU A CA 1
ATOM 882 C C . LEU A 1 107 ? -11.880 -19.568 12.179 1.00 23.01 107 LEU A C 1
ATOM 883 O O . LEU A 1 107 ? -10.770 -19.021 12.140 1.00 16.14 107 LEU A O 1
ATOM 888 N N . MET A 1 108 ? -12.065 -20.762 12.746 1.00 19.59 108 MET A N 1
ATOM 889 C CA . MET A 1 108 ? -10.936 -21.474 13.330 1.00 22.75 108 MET A CA 1
ATOM 890 C C . MET A 1 108 ? -9.940 -21.913 12.265 1.00 21.00 108 MET A C 1
ATOM 891 O O . MET A 1 108 ? -8.730 -21.919 12.515 1.00 19.57 108 MET A O 1
ATOM 896 N N . VAL A 1 109 ? -10.420 -22.267 11.071 1.00 21.68 109 VAL A N 1
ATOM 897 C CA . VAL A 1 109 ? -9.508 -22.652 9.998 1.00 20.83 109 VAL A CA 1
ATOM 898 C C . VAL A 1 109 ? -8.699 -21.449 9.526 1.00 20.58 109 VAL A C 1
ATOM 899 O O . VAL A 1 109 ? -7.482 -21.545 9.324 1.00 19.98 109 VAL A O 1
ATOM 903 N N . LEU A 1 110 ? -9.355 -20.298 9.347 1.00 16.66 110 LEU A N 1
ATOM 904 C CA . LEU A 1 110 ? -8.635 -19.090 8.951 1.00 18.86 110 LEU A CA 1
ATOM 905 C C . LEU A 1 110 ? -7.598 -18.700 9.995 1.00 20.63 110 LEU A C 1
ATOM 906 O O . LEU A 1 110 ? -6.477 -18.303 9.653 1.00 14.21 110 LEU A O 1
ATOM 911 N N . ASP A 1 111 ? -7.961 -18.796 11.275 1.00 17.46 111 ASP A N 1
ATOM 912 C CA . ASP A 1 111 ? -7.007 -18.503 12.339 1.00 17.64 111 ASP A CA 1
ATOM 913 C C . ASP A 1 111 ? -5.821 -19.458 12.285 1.00 17.24 111 ASP A C 1
ATOM 914 O O . ASP A 1 111 ? -4.663 -19.030 12.382 1.00 15.45 111 ASP A O 1
ATOM 919 N N . PHE A 1 112 ? -6.089 -20.755 12.116 1.00 15.10 112 PHE A N 1
ATOM 920 C CA . PHE A 1 112 ? -5.011 -21.737 12.047 1.00 17.48 112 PHE A CA 1
ATOM 921 C C . PHE A 1 112 ? -4.084 -21.464 10.869 1.00 17.55 112 PHE A C 1
ATOM 922 O O . PHE A 1 112 ? -2.856 -21.516 11.011 1.00 19.28 112 PHE A O 1
ATOM 930 N N . LEU A 1 113 ? -4.654 -21.184 9.694 1.00 14.04 113 LEU A N 1
ATOM 931 C CA . LEU A 1 113 ? -3.836 -20.903 8.519 1.00 17.49 113 LEU A CA 1
ATOM 932 C C . LEU A 1 113 ? -3.042 -19.614 8.685 1.00 17.78 113 LEU A C 1
ATOM 933 O O . LEU A 1 113 ? -1.901 -19.528 8.218 1.00 16.54 113 LEU A O 1
ATOM 938 N N . MET A 1 114 ? -3.628 -18.608 9.341 1.00 14.02 114 MET A N 1
ATOM 939 C CA . MET A 1 114 ? -2.897 -17.386 9.666 1.00 14.56 114 MET A CA 1
ATOM 940 C C . MET A 1 114 ? -1.622 -17.694 10.442 1.00 16.06 114 MET A C 1
ATOM 941 O O . MET A 1 114 ? -0.537 -17.210 10.097 1.00 14.95 114 MET A O 1
ATOM 946 N N . VAL A 1 115 ? -1.738 -18.487 11.510 1.00 14.04 115 VAL A N 1
ATOM 947 C CA . VAL A 1 115 ? -0.574 -18.770 12.345 1.00 18.42 115 VAL A CA 1
ATOM 948 C C . VAL A 1 115 ? 0.401 -19.687 11.616 1.00 15.78 115 VAL A C 1
ATOM 949 O O . VAL A 1 115 ? 1.624 -19.524 11.722 1.00 14.71 115 VAL A O 1
ATOM 953 N N . LEU A 1 116 ? -0.118 -20.662 10.865 1.00 14.77 116 LEU A N 1
ATOM 954 C CA . LEU A 1 116 ? 0.756 -21.631 10.209 1.00 19.03 116 LEU A CA 1
ATOM 955 C C . LEU A 1 116 ? 1.598 -20.981 9.117 1.00 15.24 116 LEU A C 1
ATOM 956 O O . LEU A 1 116 ? 2.789 -21.282 8.987 1.00 16.56 116 LEU A O 1
ATOM 961 N N . THR A 1 117 ? 1.000 -20.099 8.311 1.00 16.95 117 THR A N 1
ATOM 962 C CA . THR A 1 117 ? 1.784 -19.421 7.283 1.00 16.32 117 THR A CA 1
ATOM 963 C C . THR A 1 117 ? 2.762 -18.434 7.908 1.00 17.17 117 THR A C 1
ATOM 964 O O . THR A 1 117 ? 3.874 -18.249 7.402 1.00 16.54 117 THR A O 1
ATOM 968 N N . GLY A 1 118 ? 2.370 -17.794 9.012 1.00 17.14 118 GLY A N 1
ATOM 969 C CA . GLY A 1 118 ? 3.321 -16.978 9.749 1.00 16.48 118 GLY A CA 1
ATOM 970 C C . GLY A 1 118 ? 4.507 -17.784 10.241 1.00 18.13 118 GLY A C 1
ATOM 971 O O . GLY A 1 118 ? 5.652 -17.326 10.183 1.00 15.11 118 GLY A O 1
ATOM 972 N N . LEU A 1 119 ? 4.251 -19.007 10.715 1.00 15.66 119 LEU A N 1
ATOM 973 C CA . LEU A 1 119 ? 5.336 -19.876 11.158 1.00 17.95 119 LEU A CA 1
ATOM 974 C C . LEU A 1 119 ? 6.301 -20.191 10.019 1.00 15.62 119 LEU A C 1
ATOM 975 O O . LEU A 1 119 ? 7.520 -20.238 10.226 1.00 19.00 119 LEU A O 1
ATOM 980 N N . PHE A 1 120 ? 5.777 -20.417 8.811 1.00 16.11 120 PHE A N 1
ATOM 981 C CA . PHE A 1 120 ? 6.647 -20.689 7.668 1.00 17.68 120 PHE A CA 1
ATOM 982 C C . PHE A 1 120 ? 7.580 -19.516 7.393 1.00 17.91 120 PHE A C 1
ATOM 983 O O . PHE A 1 120 ? 8.742 -19.713 7.015 1.00 17.73 120 PHE A O 1
ATOM 991 N N . GLY A 1 121 ? 7.087 -18.289 7.575 1.00 14.91 121 GLY A N 1
ATOM 992 C CA . GLY A 1 121 ? 7.942 -17.126 7.421 1.00 18.01 121 GLY A CA 1
ATOM 993 C C . GLY A 1 121 ? 8.933 -16.968 8.555 1.00 17.79 121 GLY A C 1
ATOM 994 O O . GLY A 1 121 ? 10.048 -16.482 8.344 1.00 17.47 121 GLY A O 1
ATOM 995 N N . GLU A 1 122 ? 8.548 -17.371 9.768 1.00 17.67 122 GLU A N 1
ATOM 996 C CA . GLU A 1 122 ? 9.489 -17.354 10.883 1.00 19.96 122 GLU A CA 1
ATOM 997 C C . GLU A 1 122 ? 10.646 -18.307 10.631 1.00 18.84 122 GLU A C 1
ATOM 998 O O . GLU A 1 122 ? 11.799 -17.995 10.952 1.00 22.16 122 GLU A O 1
ATOM 1004 N N . LEU A 1 123 ? 10.356 -19.485 10.078 1.00 17.09 123 LEU A N 1
ATOM 1005 C CA . LEU A 1 123 ? 11.400 -20.464 9.814 1.00 20.80 123 LEU A CA 1
ATOM 1006 C C . LEU A 1 123 ? 12.377 -20.002 8.741 1.00 25.09 123 LEU A C 1
ATOM 1007 O O . LEU A 1 123 ? 13.461 -20.584 8.624 1.00 24.82 123 LEU A O 1
ATOM 1012 N N . ARG A 1 124 ? 12.026 -18.970 7.970 1.00 20.31 124 ARG A N 1
ATOM 1013 C CA . ARG A 1 124 ? 12.948 -18.406 6.992 1.00 22.74 124 ARG A CA 1
ATOM 1014 C C . ARG A 1 124 ? 14.056 -17.583 7.636 1.00 27.85 124 ARG A C 1
ATOM 1015 O O . ARG A 1 124 ? 15.064 -17.306 6.977 1.00 22.46 124 ARG A O 1
ATOM 1023 N N . LEU A 1 125 ? 13.895 -17.187 8.902 1.00 24.04 125 LEU A N 1
ATOM 1024 C CA . LEU A 1 125 ? 14.875 -16.303 9.529 1.00 30.69 125 LEU A CA 1
ATOM 1025 C C . LEU A 1 125 ? 16.226 -16.988 9.686 1.00 29.45 125 LEU A C 1
ATOM 1026 O O . LEU A 1 125 ? 17.266 -16.397 9.375 1.00 30.50 125 LEU A O 1
ATOM 1031 N N . ALA A 1 126 ? 16.234 -18.233 10.168 1.00 28.83 126 ALA A N 1
ATOM 1032 C CA . ALA A 1 126 ? 17.487 -18.958 10.333 1.00 38.38 126 ALA A CA 1
ATOM 1033 C C . ALA A 1 126 ? 18.170 -19.246 9.002 1.00 40.02 126 ALA A C 1
ATOM 1034 O O . ALA A 1 126 ? 19.387 -19.458 8.980 1.00 44.37 126 ALA A O 1
ATOM 1036 N N . GLU A 1 127 ? 17.423 -19.259 7.898 1.00 40.24 127 GLU A N 1
ATOM 1037 C CA . GLU A 1 127 ? 17.991 -19.434 6.567 1.00 41.37 127 GLU A CA 1
ATOM 1038 C C . GLU A 1 127 ? 18.212 -18.105 5.856 1.00 46.30 127 GLU A C 1
ATOM 1039 O O . GLU A 1 127 ? 18.317 -18.075 4.625 1.00 51.04 127 GLU A O 1
ATOM 1045 N N . MET A 1 128 ? 18.278 -17.010 6.603 1.00 48.27 128 MET A N 1
ATOM 1046 C CA . MET A 1 128 ? 18.440 -15.678 6.042 1.00 54.86 128 MET A CA 1
ATOM 1047 C C . MET A 1 128 ? 19.870 -15.200 6.247 1.00 63.44 128 MET A C 1
ATOM 1048 O O . MET A 1 128 ? 20.434 -15.361 7.335 1.00 63.97 128 MET A O 1
ATOM 1053 N N . GLU A 1 129 ? 20.451 -14.616 5.204 1.00 60.48 129 GLU A N 1
ATOM 1054 C CA . GLU A 1 129 ? 21.678 -13.843 5.340 1.00 64.35 129 GLU A CA 1
ATOM 1055 C C . GLU A 1 129 ? 21.278 -12.413 5.681 1.00 69.07 129 GLU A C 1
ATOM 1056 O O . GLU A 1 129 ? 20.514 -11.786 4.938 1.00 59.61 129 GLU A O 1
ATOM 1062 N N . LEU A 1 130 ? 21.766 -11.909 6.811 1.00 75.77 130 LEU A N 1
ATOM 1063 C CA . LEU A 1 130 ? 21.287 -10.628 7.305 1.00 78.83 130 LEU A CA 1
ATOM 1064 C C . LEU A 1 130 ? 21.732 -9.491 6.390 1.00 85.44 130 LEU A C 1
ATOM 1065 O O . LEU A 1 130 ? 22.691 -9.606 5.621 1.00 74.71 130 LEU A O 1
ATOM 1070 N N . GLY A 1 131 ? 21.009 -8.376 6.484 1.00 78.46 131 GLY A N 1
ATOM 1071 C CA . GLY A 1 131 ? 21.096 -7.318 5.505 1.00 70.20 131 GLY A CA 1
ATOM 1072 C C . GLY A 1 131 ? 20.263 -7.548 4.266 1.00 60.43 131 GLY A C 1
ATOM 1073 O O . GLY A 1 131 ? 20.034 -6.601 3.504 1.00 62.83 131 GLY A O 1
ATOM 1074 N N . SER A 1 132 ? 19.802 -8.775 4.042 1.00 53.50 132 SER A N 1
ATOM 1075 C CA . SER A 1 132 ? 18.945 -9.114 2.918 1.00 51.80 132 SER A CA 1
ATOM 1076 C C . SER A 1 132 ? 17.504 -9.265 3.386 1.00 41.03 132 SER A C 1
ATOM 1077 O O . SER A 1 132 ? 17.239 -9.551 4.557 1.00 36.09 132 SER A O 1
ATOM 1080 N N . VAL A 1 133 ? 16.574 -9.066 2.458 1.00 36.16 133 VAL A N 1
ATOM 1081 C CA . VAL A 1 133 ? 15.154 -9.306 2.693 1.00 32.01 133 VAL A CA 1
ATOM 1082 C C . VAL A 1 133 ? 14.775 -10.571 1.937 1.00 31.82 133 VAL A C 1
ATOM 1083 O O . VAL A 1 133 ? 14.960 -10.654 0.716 1.00 32.05 133 VAL A O 1
ATOM 1087 N N . ASP A 1 134 ? 14.254 -11.556 2.661 1.00 25.35 134 ASP A N 1
ATOM 1088 C CA . ASP A 1 134 ? 14.000 -12.871 2.093 1.00 25.75 134 ASP A CA 1
ATOM 1089 C C . ASP A 1 134 ? 12.644 -12.898 1.398 1.00 25.10 134 ASP A C 1
ATOM 1090 O O . ASP A 1 134 ? 11.633 -12.477 1.969 1.00 18.83 134 ASP A O 1
ATOM 1095 N N . GLY A 1 135 ? 12.626 -13.405 0.163 1.00 20.17 135 GLY A N 1
ATOM 1096 C CA . GLY A 1 135 ? 11.391 -13.414 -0.608 1.00 19.96 135 GLY A CA 1
ATOM 1097 C C . GLY A 1 135 ? 10.297 -14.242 0.038 1.00 19.08 135 GLY A C 1
ATOM 1098 O O . GLY A 1 135 ? 9.156 -13.791 0.170 1.00 18.55 135 GLY A O 1
ATOM 1099 N N . MET A 1 136 ? 10.627 -15.470 0.449 1.00 19.03 136 MET A N 1
ATOM 1100 C CA . MET A 1 136 ? 9.612 -16.329 1.052 1.00 18.33 136 MET A CA 1
ATOM 1101 C C . MET A 1 136 ? 9.141 -15.789 2.397 1.00 21.30 136 MET A C 1
ATOM 1102 O O . MET A 1 136 ? 7.985 -16.006 2.777 1.00 18.91 136 MET A O 1
ATOM 1107 N N . ARG A 1 137 ? 10.013 -15.092 3.130 1.00 18.38 137 ARG A N 1
ATOM 1108 C CA . ARG A 1 137 ? 9.584 -14.461 4.374 1.00 21.06 137 ARG A CA 1
ATOM 1109 C C . ARG A 1 137 ? 8.483 -13.441 4.115 1.00 18.96 137 ARG A C 1
ATOM 1110 O O . ARG A 1 137 ? 7.504 -13.365 4.866 1.00 18.69 137 ARG A O 1
ATOM 1118 N N . VAL A 1 138 ? 8.620 -12.655 3.045 1.00 17.02 138 VAL A N 1
ATOM 1119 C CA . VAL A 1 138 ? 7.619 -11.638 2.745 1.00 16.92 138 VAL A CA 1
ATOM 1120 C C . VAL A 1 138 ? 6.355 -12.278 2.181 1.00 17.36 138 VAL A C 1
ATOM 1121 O O . VAL A 1 138 ? 5.237 -11.837 2.476 1.00 17.72 138 VAL A O 1
ATOM 1125 N N . VAL A 1 139 ? 6.505 -13.332 1.377 1.00 17.58 139 VAL A N 1
ATOM 1126 C CA . VAL A 1 139 ? 5.336 -13.995 0.801 1.00 16.98 139 VAL A CA 1
ATOM 1127 C C . VAL A 1 139 ? 4.512 -14.669 1.894 1.00 16.25 139 VAL A C 1
ATOM 1128 O O . VAL A 1 139 ? 3.284 -14.530 1.940 1.00 15.99 139 VAL A O 1
ATOM 1132 N N . TRP A 1 1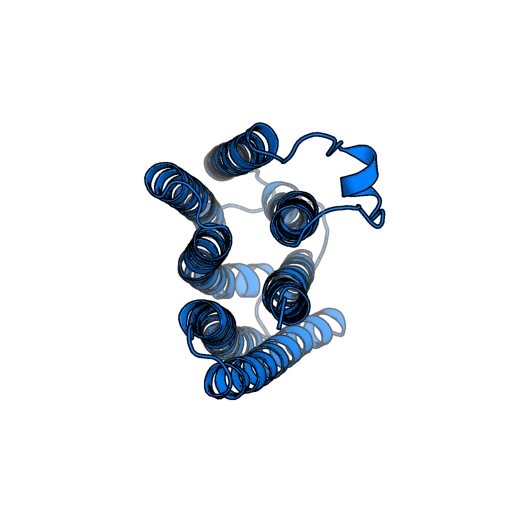40 ? 5.172 -15.411 2.790 1.00 16.01 140 TRP A N 1
ATOM 1133 C CA . TRP A 1 140 ? 4.447 -16.070 3.874 1.00 16.16 140 TRP A CA 1
ATOM 1134 C C . TRP A 1 140 ? 3.773 -15.053 4.787 1.00 17.26 140 TRP A C 1
ATOM 1135 O O . TRP A 1 140 ? 2.611 -15.230 5.178 1.00 14.52 140 TRP A O 1
ATOM 1146 N N . GLY A 1 141 ? 4.487 -13.981 5.140 1.00 15.39 141 GLY A N 1
ATOM 1147 C CA . GLY A 1 141 ? 3.895 -12.956 5.986 1.00 16.21 141 GLY A CA 1
ATOM 1148 C C . GLY A 1 141 ? 2.706 -12.274 5.335 1.00 16.43 141 GLY A C 1
ATOM 1149 O O . GLY A 1 141 ? 1.731 -11.931 6.007 1.00 17.83 141 GLY A O 1
ATOM 1150 N N . THR A 1 142 ? 2.772 -12.065 4.018 1.00 15.68 142 THR A N 1
ATOM 1151 C CA . THR A 1 142 ? 1.647 -11.470 3.303 1.00 15.49 142 THR A CA 1
ATOM 1152 C C . THR A 1 142 ? 0.448 -12.409 3.299 1.00 18.16 142 THR A C 1
ATOM 1153 O O . THR A 1 142 ? -0.688 -11.987 3.551 1.00 16.41 142 THR A O 1
ATOM 1157 N N . LEU A 1 143 ? 0.686 -13.693 3.019 1.00 15.26 143 LEU A N 1
ATOM 1158 C CA . LEU A 1 143 ? -0.394 -14.674 3.048 1.00 15.16 143 LEU A CA 1
ATOM 1159 C C . LEU A 1 143 ? -0.991 -14.795 4.443 1.00 16.97 143 LEU A C 1
ATOM 1160 O O . LEU A 1 143 ? -2.210 -14.952 4.595 1.00 14.50 143 LEU A O 1
ATOM 1165 N N . SER A 1 144 ? -0.148 -14.729 5.477 1.00 14.95 144 SER A N 1
ATOM 1166 C CA . SER A 1 144 ? -0.661 -14.729 6.842 1.00 14.39 144 SER A CA 1
ATOM 1167 C C . SER A 1 144 ? -1.540 -13.510 7.088 1.00 14.89 144 SER A C 1
ATOM 1168 O O . SER A 1 144 ? -2.624 -13.625 7.669 1.00 13.45 144 SER A O 1
ATOM 1171 N N . GLY A 1 145 ? -1.098 -12.334 6.633 1.00 15.07 145 GLY A N 1
ATOM 1172 C CA . GLY A 1 145 ? -1.922 -11.143 6.758 1.00 13.93 145 GLY A CA 1
ATOM 1173 C C . GLY A 1 145 ? -3.227 -11.237 5.992 1.00 19.24 145 GLY A C 1
ATOM 1174 O O . GLY A 1 145 ? -4.238 -10.665 6.411 1.00 18.05 145 GLY A O 1
ATOM 1175 N N . ILE A 1 146 ? -3.229 -11.956 4.866 1.00 15.80 146 ILE A N 1
ATOM 1176 C CA . ILE A 1 146 ? -4.464 -12.153 4.113 1.00 17.90 146 ILE A CA 1
ATOM 1177 C C . ILE A 1 146 ? -5.445 -13.006 4.907 1.00 16.84 146 ILE A C 1
ATOM 1178 O O . ILE A 1 146 ? -6.645 -12.708 4.958 1.00 18.32 146 ILE A O 1
ATOM 1183 N N . PHE A 1 147 ? -4.959 -14.079 5.541 1.00 14.42 147 PHE A N 1
ATOM 1184 C CA . PHE A 1 147 ? -5.837 -14.887 6.383 1.00 17.16 147 PHE A CA 1
ATOM 1185 C C . PHE A 1 147 ? -6.343 -14.095 7.580 1.00 16.73 147 PHE A C 1
ATOM 1186 O O . PHE A 1 147 ? -7.483 -14.288 8.017 1.00 17.98 147 PHE A O 1
ATOM 1194 N N . TYR A 1 148 ? -5.514 -13.197 8.116 1.00 15.14 148 TYR A N 1
ATOM 1195 C CA . TYR A 1 148 ? -5.944 -12.335 9.212 1.00 17.06 148 TYR A CA 1
ATOM 1196 C C . TYR A 1 148 ? -7.046 -11.382 8.762 1.00 19.36 148 TYR A C 1
ATOM 1197 O O . TYR A 1 148 ? -8.074 -11.241 9.435 1.00 17.83 148 TYR A O 1
ATOM 1206 N N . PHE A 1 149 ? -6.853 -10.720 7.618 1.00 19.52 149 PHE A N 1
ATOM 1207 C CA . PHE A 1 149 ? -7.875 -9.800 7.129 1.00 20.88 149 PHE A CA 1
ATOM 1208 C C . PHE A 1 149 ? -9.118 -10.546 6.657 1.00 20.77 149 PHE A C 1
ATOM 1209 O O . PHE A 1 149 ? -10.230 -10.015 6.746 1.00 20.31 149 PHE A O 1
ATOM 1217 N N . TRP A 1 150 ? -8.950 -11.774 6.159 1.00 19.47 150 TRP A N 1
ATOM 1218 C CA . TRP A 1 150 ? -10.098 -12.621 5.859 1.00 19.92 150 TRP A CA 1
ATOM 1219 C C . TRP A 1 150 ? -10.886 -12.930 7.128 1.00 19.73 150 TRP A C 1
ATOM 1220 O O . TRP A 1 150 ? -12.123 -12.870 7.135 1.00 18.67 150 TRP A O 1
ATOM 1231 N N . LEU A 1 151 ? -10.180 -13.253 8.215 1.00 20.01 151 LEU A N 1
ATOM 1232 C CA . LEU A 1 151 ? -10.838 -13.461 9.501 1.00 16.59 151 LEU A CA 1
ATOM 1233 C C . LEU A 1 151 ? -11.522 -12.186 9.983 1.00 18.42 151 LEU A C 1
ATOM 1234 O O . LEU A 1 151 ? -12.678 -12.222 10.422 1.00 17.64 151 LEU A O 1
ATOM 1239 N N . VAL A 1 152 ? -10.824 -11.050 9.903 1.00 17.84 152 VAL A N 1
ATOM 1240 C CA . VAL A 1 152 ? -11.415 -9.771 10.291 1.00 18.18 152 VAL A CA 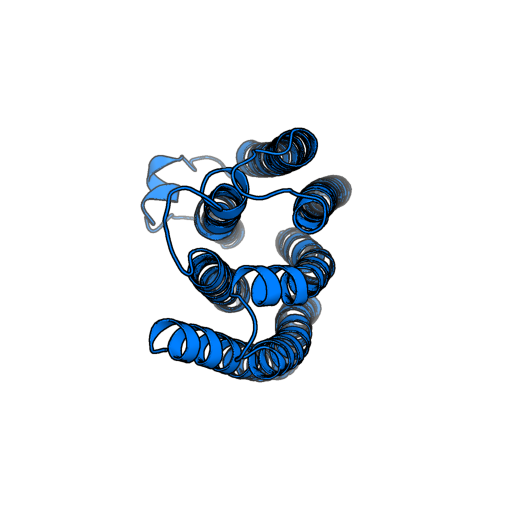1
ATOM 1241 C C . VAL A 1 152 ? -12.653 -9.480 9.453 1.00 20.98 152 VAL A C 1
ATOM 1242 O O . VAL A 1 152 ? -13.675 -9.009 9.968 1.00 21.86 152 VAL A O 1
ATOM 1246 N N . TYR A 1 153 ? -12.585 -9.763 8.149 1.00 20.20 153 TYR A N 1
ATOM 1247 C CA . TYR A 1 153 ? -13.723 -9.500 7.275 1.00 21.56 153 TYR A CA 1
ATOM 1248 C C . TYR A 1 153 ? -14.944 -10.307 7.695 1.00 20.83 153 TYR A C 1
ATOM 1249 O O . TYR A 1 153 ? -16.062 -9.781 7.726 1.00 19.85 153 TYR A O 1
ATOM 1258 N N . GLU A 1 154 ? -14.751 -11.589 8.017 1.00 20.15 154 GLU A N 1
ATOM 1259 C CA . GLU A 1 154 ? -15.878 -12.433 8.400 1.00 23.30 154 GLU A CA 1
ATOM 1260 C C . GLU A 1 154 ? -16.509 -11.957 9.702 1.00 21.82 154 GLU A C 1
ATOM 1261 O O . GLU A 1 154 ? -17.737 -11.973 9.845 1.00 22.17 154 GLU A O 1
ATOM 1267 N N . LEU A 1 155 ? -15.685 -11.535 10.665 1.00 19.56 155 LEU A N 1
ATOM 1268 C CA . LEU A 1 155 ? -16.215 -11.024 11.926 1.00 22.70 155 LEU A CA 1
ATOM 1269 C C . LEU A 1 155 ? -16.938 -9.700 11.722 1.00 21.80 155 LEU A C 1
ATOM 1270 O O . LEU A 1 155 ? -18.013 -9.477 12.291 1.00 24.32 155 LEU A O 1
ATOM 1275 N N . TRP A 1 156 ? -16.357 -8.808 10.917 1.00 19.36 156 TRP A N 1
ATOM 1276 C CA . TRP A 1 156 ? -16.992 -7.525 10.634 1.00 22.48 156 TRP A CA 1
ATOM 1277 C C . TRP A 1 156 ? -18.300 -7.709 9.877 1.00 24.23 156 TRP A C 1
ATOM 1278 O O . TRP A 1 156 ? -19.293 -7.027 10.160 1.00 27.63 156 TRP A O 1
ATOM 1289 N N . ASN A 1 157 ? -18.320 -8.634 8.913 1.00 22.56 157 ASN A N 1
ATOM 1290 C CA . ASN A 1 157 ? -19.498 -8.831 8.072 1.00 28.93 157 ASN A CA 1
ATOM 1291 C C . ASN A 1 157 ? -20.699 -9.327 8.869 1.00 31.08 157 ASN A C 1
ATOM 1292 O O . ASN A 1 157 ? -21.845 -9.128 8.448 1.00 32.37 157 ASN A O 1
ATOM 1297 N N . LYS A 1 158 ? -20.463 -9.978 10.007 1.00 26.69 158 LYS A N 1
ATOM 1298 C CA . LYS A 1 158 ? -21.529 -10.540 10.827 1.00 27.39 158 LYS A CA 1
ATOM 1299 C C . LYS A 1 158 ? -21.813 -9.708 12.070 1.00 28.74 158 LYS A C 1
ATOM 1300 O O . LYS A 1 158 ? -22.549 -10.164 12.951 1.00 31.02 158 LYS A O 1
ATOM 1306 N N . ARG A 1 159 ? -21.247 -8.507 12.165 1.00 29.13 159 ARG A N 1
ATOM 1307 C CA . ARG A 1 159 ? -21.371 -7.723 13.381 1.00 26.64 159 ARG A CA 1
ATOM 1308 C C . ARG A 1 159 ? -22.824 -7.310 13.607 1.00 30.31 159 ARG A C 1
ATOM 1309 O O . ARG A 1 159 ? -23.597 -7.175 12.653 1.00 28.52 159 ARG A O 1
ATOM 1317 N N . PRO A 1 160 ? -23.224 -7.116 14.864 1.00 33.70 160 PRO A N 1
ATOM 1318 C CA . PRO A 1 160 ? -24.595 -6.674 15.135 1.00 32.89 160 PRO A CA 1
ATOM 1319 C C . PRO A 1 160 ? -24.858 -5.298 14.543 1.00 37.26 160 PRO A C 1
ATOM 1320 O O . PRO A 1 160 ? -23.948 -4.488 14.341 1.00 33.99 160 PRO A O 1
ATOM 1324 N N . GLU A 1 161 ? -26.134 -5.048 14.263 1.00 37.72 161 GLU A N 1
ATOM 1325 C CA . GLU A 1 161 ? -26.541 -3.812 13.612 1.00 42.32 161 GLU A CA 1
ATOM 1326 C C . GLU A 1 161 ? -26.179 -2.601 14.465 1.00 44.70 161 GLU A C 1
ATOM 1327 O O . GLU A 1 161 ? -26.217 -2.644 15.697 1.00 42.50 161 GLU A O 1
ATOM 1333 N N . GLY A 1 162 ? -25.821 -1.507 13.790 1.00 46.15 162 GLY A N 1
ATOM 1334 C CA . GLY A 1 162 ? -25.455 -0.274 14.452 1.00 48.60 162 GLY A CA 1
ATOM 1335 C C . GLY A 1 162 ? -23.990 -0.143 14.808 1.00 47.69 162 GLY A C 1
ATOM 1336 O O . GLY A 1 162 ? -23.551 0.963 15.148 1.00 57.77 162 GLY A O 1
ATOM 1337 N N . ILE A 1 163 ? -23.220 -1.224 14.734 1.00 39.60 163 ILE A N 1
ATOM 1338 C CA . ILE A 1 163 ? -21.813 -1.201 15.120 1.00 33.32 163 ILE A CA 1
ATOM 1339 C C . ILE A 1 163 ? -20.996 -0.609 13.978 1.00 38.72 163 ILE A C 1
ATOM 1340 O O . ILE A 1 163 ? -20.984 -1.147 12.866 1.00 34.72 163 ILE A O 1
ATOM 1345 N N . GLU A 1 164 ? -20.304 0.493 14.250 1.00 38.83 164 GLU A N 1
ATOM 1346 C CA . GLU A 1 164 ? -19.480 1.163 13.257 1.00 37.75 164 GLU A CA 1
ATOM 1347 C C . GLU A 1 164 ? -18.027 1.192 13.717 1.00 33.08 164 GLU A C 1
ATOM 1348 O O . GLU A 1 164 ? -17.721 0.982 14.894 1.00 28.71 164 GLU A O 1
ATOM 1354 N N . LEU A 1 165 ? -17.130 1.464 12.765 1.00 28.92 165 LEU A N 1
ATOM 1355 C CA . LEU A 1 165 ? -15.701 1.308 13.017 1.00 29.49 165 LEU A CA 1
ATOM 1356 C C . LEU A 1 165 ? -15.191 2.327 14.031 1.00 29.66 165 LEU A C 1
ATOM 1357 O O . LEU A 1 165 ? -14.473 1.969 14.972 1.00 25.54 165 LEU A O 1
ATOM 1362 N N . ALA A 1 166 ? -15.541 3.602 13.851 1.00 29.51 166 ALA A N 1
ATOM 1363 C CA . ALA A 1 166 ? -15.028 4.640 14.745 1.00 28.53 166 ALA A CA 1
ATOM 1364 C C . ALA A 1 166 ? -15.403 4.412 16.205 1.00 25.41 166 ALA A C 1
ATOM 1365 O O . ALA A 1 166 ? -14.517 4.539 17.069 1.00 23.67 166 ALA A O 1
ATOM 1367 N N . PRO A 1 167 ? -16.652 4.086 16.563 1.00 24.33 167 PRO A N 1
ATOM 1368 C CA . PRO A 1 167 ? -16.927 3.775 17.977 1.00 27.26 167 PRO A CA 1
ATOM 1369 C C . PRO A 1 167 ? -16.189 2.544 18.475 1.00 25.49 167 PRO A C 1
ATOM 1370 O O . PRO A 1 167 ? -15.797 2.497 19.649 1.00 25.61 167 PRO A O 1
ATOM 1374 N N . VAL A 1 168 ? -15.986 1.544 17.617 1.00 25.35 168 VAL A N 1
ATOM 1375 C CA . VAL A 1 168 ? -15.227 0.361 18.012 1.00 22.20 168 VAL A CA 1
ATOM 1376 C C . VAL A 1 168 ? -13.775 0.730 18.292 1.00 23.53 168 VAL A C 1
ATOM 1377 O O . VAL A 1 168 ? -13.221 0.391 19.345 1.00 21.03 168 VAL A O 1
ATOM 1381 N N . MET A 1 169 ? -13.145 1.450 17.360 1.00 24.35 169 MET A N 1
ATOM 1382 C CA . MET A 1 169 ? -11.729 1.779 17.459 1.00 23.78 169 MET A CA 1
ATOM 1383 C C . MET A 1 169 ? -11.429 2.843 18.505 1.00 25.45 169 MET A C 1
ATOM 1384 O O . MET A 1 169 ? -10.259 3.024 18.853 1.00 24.71 169 MET A O 1
ATOM 1389 N N . THR A 1 170 ? -12.437 3.557 19.005 1.00 22.46 170 THR A N 1
ATOM 1390 C CA . THR A 1 170 ? -12.221 4.588 20.011 1.00 24.25 170 THR A CA 1
ATOM 1391 C C . THR A 1 170 ? -12.704 4.173 21.396 1.00 26.44 170 THR A C 1
ATOM 1392 O O . THR A 1 170 ? -12.741 5.010 22.303 1.00 22.44 170 THR A O 1
ATOM 1396 N N . PHE A 1 171 ? -13.068 2.902 21.578 1.00 23.16 171 PHE A N 1
ATOM 1397 C CA . PHE A 1 171 ? -13.444 2.354 22.884 1.00 27.50 171 PHE A CA 1
ATOM 1398 C C . PHE A 1 171 ? -14.675 3.050 23.462 1.00 25.97 171 PHE A C 1
ATOM 1399 O O . PHE A 1 171 ? -14.747 3.330 24.660 1.00 30.93 171 PHE A O 1
ATOM 1407 N N . GLN A 1 172 ? -15.658 3.323 22.612 1.00 25.92 172 GLN A N 1
ATOM 1408 C CA . GLN A 1 172 ? -16.911 3.885 23.095 1.00 30.27 172 GLN A CA 1
ATOM 1409 C C . GLN A 1 172 ? -17.707 2.832 23.853 1.00 31.36 172 GLN A C 1
ATOM 141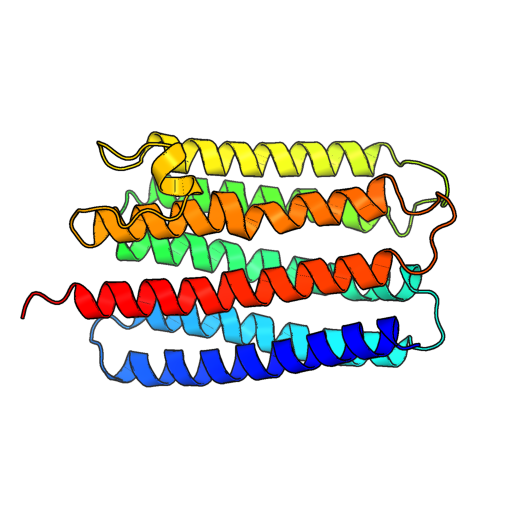0 O O . GLN A 1 172 ? -17.710 1.652 23.493 1.00 25.17 172 GLN A O 1
ATOM 1416 N N . ALA A 1 173 ? -18.379 3.263 24.917 1.00 32.68 173 ALA A N 1
ATOM 1417 C CA . ALA A 1 173 ? -19.320 2.394 25.612 1.00 37.65 173 ALA A CA 1
ATOM 1418 C C . ALA A 1 173 ? -20.519 2.165 24.704 1.00 37.37 173 ALA A C 1
ATOM 1419 O O . ALA A 1 173 ? -21.302 3.087 24.457 1.00 42.83 173 ALA A O 1
ATOM 1421 N N . ILE A 1 174 ? -20.664 0.947 24.193 1.00 37.71 174 ILE A N 1
ATOM 1422 C CA . ILE A 1 174 ? -21.685 0.641 23.198 1.00 36.58 174 ILE A CA 1
ATOM 1423 C C . ILE A 1 174 ? -22.869 -0.034 23.878 1.00 47.32 174 ILE A C 1
ATOM 1424 O O . ILE A 1 174 ? -22.700 -0.898 24.747 1.00 49.01 174 ILE A O 1
ATOM 1429 N N . GLU A 1 175 ? -24.071 0.373 23.480 1.00 50.43 175 GLU A N 1
ATOM 1430 C CA . GLU A 1 175 ? -25.310 -0.084 24.095 1.00 56.73 175 GLU A CA 1
ATOM 1431 C C . GLU A 1 175 ? -25.791 -1.385 23.462 1.00 48.83 175 GLU A C 1
ATOM 1432 O O . GLU A 1 175 ? -25.670 -1.585 22.249 1.00 49.41 175 GLU A O 1
ATOM 1438 N N . GLY A 1 176 ? -26.349 -2.263 24.284 1.00 47.61 176 GLY A N 1
ATOM 1439 C CA . GLY A 1 176 ? -26.950 -3.478 23.776 1.00 41.54 176 GLY A CA 1
ATOM 1440 C C . GLY A 1 176 ? -26.964 -4.570 24.828 1.00 37.68 176 GLY A C 1
ATOM 1441 O O . GLY A 1 176 ? -26.619 -4.352 25.988 1.00 37.95 176 GLY A O 1
ATOM 1442 N N . ASP A 1 177 ? -27.382 -5.754 24.385 1.00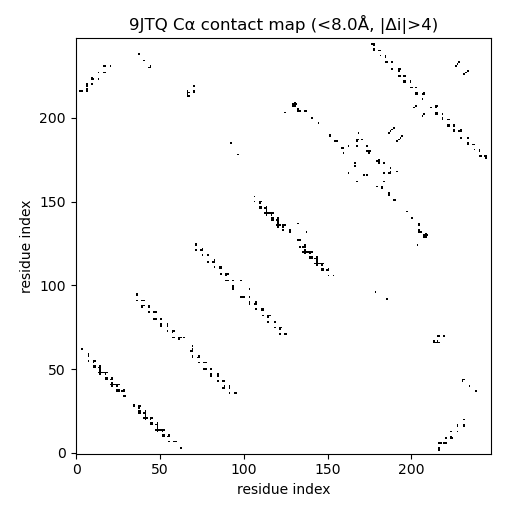 37.64 177 ASP A N 1
ATOM 1443 C CA . ASP A 1 177 ? -27.383 -6.939 25.228 1.00 35.91 177 ASP A CA 1
ATOM 1444 C C . ASP A 1 177 ? -25.970 -7.515 25.319 1.00 34.12 177 ASP A C 1
ATOM 1445 O O . ASP A 1 177 ? -25.008 -6.956 24.783 1.00 30.68 177 ASP A O 1
ATOM 1450 N N . GLU A 1 178 ? -25.837 -8.655 26.004 1.00 30.26 178 GLU A N 1
ATOM 1451 C CA . GLU A 1 178 ? -24.515 -9.250 26.184 1.00 28.15 178 GLU A CA 1
ATOM 1452 C C . GLU A 1 178 ? -23.893 -9.644 24.852 1.00 25.66 178 GLU A C 1
ATOM 1453 O O . GLU A 1 178 ? -22.684 -9.480 24.654 1.00 23.34 178 GLU A O 1
ATOM 1459 N N . ALA A 1 179 ? -24.701 -10.182 23.932 1.00 23.64 179 ALA A N 1
ATOM 1460 C CA . ALA A 1 179 ? -24.173 -10.616 22.643 1.00 26.22 179 ALA A CA 1
ATOM 1461 C C . ALA A 1 179 ? -23.560 -9.451 21.877 1.00 24.45 179 ALA A C 1
ATOM 1462 O O . ALA A 1 179 ? -22.485 -9.587 21.282 1.00 25.21 179 ALA A O 1
ATOM 1464 N N . THR A 1 180 ? -24.229 -8.297 21.884 1.00 23.02 180 THR A N 1
ATOM 1465 C CA . THR A 1 180 ? -23.692 -7.120 21.209 1.00 25.71 180 THR A CA 1
ATOM 1466 C C . THR A 1 180 ? -22.405 -6.645 21.873 1.00 25.31 180 THR A C 1
ATOM 1467 O O . THR A 1 180 ? -21.412 -6.361 21.192 1.00 21.15 180 THR A O 1
ATOM 1471 N N . LYS A 1 181 ? -22.403 -6.556 23.206 1.00 22.08 181 LYS A N 1
ATOM 1472 C CA . LYS A 1 181 ? -21.205 -6.117 23.915 1.00 24.29 181 LYS A CA 1
ATOM 1473 C C . LYS A 1 181 ? -20.078 -7.133 23.778 1.00 22.46 181 LYS A C 1
ATOM 1474 O O . LYS A 1 181 ? -18.905 -6.755 23.684 1.00 20.45 181 LYS A O 1
ATOM 1480 N N . ALA A 1 182 ? -20.410 -8.428 23.767 1.00 22.24 182 ALA A N 1
ATOM 1481 C CA . ALA A 1 182 ? -19.381 -9.445 23.571 1.00 21.58 182 ALA A CA 1
ATOM 1482 C C . ALA A 1 182 ? -18.822 -9.393 22.156 1.00 22.46 182 ALA A C 1
ATOM 1483 O O . ALA A 1 182 ? -17.625 -9.623 21.947 1.00 18.34 182 ALA A O 1
ATOM 1485 N N . TYR A 1 183 ? -19.671 -9.099 21.170 1.00 19.94 183 TYR A N 1
ATOM 1486 C CA . TYR A 1 183 ? -19.176 -8.976 19.805 1.00 21.90 183 TYR A CA 1
ATOM 1487 C C . TYR A 1 183 ? -18.254 -7.770 19.659 1.00 18.35 183 TYR A C 1
ATOM 1488 O O . TYR A 1 183 ? -17.223 -7.849 18.984 1.00 18.34 183 TYR A O 1
ATOM 1497 N N . VAL A 1 184 ? -18.607 -6.647 20.287 1.00 21.07 184 VAL A N 1
ATOM 1498 C CA . VAL A 1 184 ? -17.756 -5.462 20.227 1.00 20.74 184 VAL A CA 1
ATOM 1499 C C . VAL A 1 184 ? -16.425 -5.731 20.916 1.00 18.48 184 VAL A C 1
ATOM 1500 O O . VAL A 1 184 ? -15.364 -5.304 20.444 1.00 19.14 184 VAL A O 1
ATOM 1504 N N . THR A 1 185 ? -16.459 -6.463 22.032 1.00 18.18 185 THR A N 1
ATOM 1505 C CA . THR A 1 185 ? -15.228 -6.784 22.747 1.00 19.46 185 THR A CA 1
ATOM 1506 C C . THR A 1 185 ? -14.296 -7.641 21.899 1.00 20.49 185 THR A C 1
ATOM 1507 O O . THR A 1 185 ? -13.088 -7.384 21.843 1.00 17.05 185 THR A O 1
ATOM 1511 N N . LEU A 1 186 ? -14.835 -8.665 21.230 1.00 19.01 186 LEU A N 1
ATOM 1512 C CA . LEU A 1 186 ? -13.993 -9.496 20.375 1.00 18.64 186 LEU A CA 1
ATOM 1513 C C . LEU A 1 186 ? -13.414 -8.691 19.219 1.00 16.96 186 LEU A C 1
ATOM 1514 O O . LEU A 1 186 ? -12.230 -8.829 18.890 1.00 17.33 186 LEU A O 1
ATOM 1519 N N . LEU A 1 187 ? -14.239 -7.852 18.584 1.00 18.66 187 LEU A N 1
ATOM 1520 C CA . LEU A 1 187 ? -13.750 -7.018 17.491 1.00 16.36 187 LEU A CA 1
ATOM 1521 C C . LEU A 1 187 ? -12.588 -6.144 17.942 1.00 21.16 187 LEU A C 1
ATOM 1522 O O . LEU A 1 187 ? -11.605 -5.977 17.211 1.00 15.87 187 LEU A O 1
ATOM 1527 N N . ARG A 1 188 ? -12.676 -5.585 19.149 1.00 15.92 188 ARG A N 1
ATOM 1528 C CA . ARG A 1 188 ? -11.607 -4.719 19.629 1.00 18.16 188 ARG A CA 1
ATOM 1529 C C . ARG A 1 188 ? -10.324 -5.506 19.862 1.00 19.64 188 ARG A C 1
ATOM 1530 O O . ARG A 1 188 ? -9.232 -5.031 19.532 1.00 15.08 188 ARG A O 1
ATOM 1538 N N . PHE A 1 189 ? -10.432 -6.717 20.408 1.00 15.17 189 PHE A N 1
ATOM 1539 C CA . PHE A 1 189 ? -9.234 -7.519 20.629 1.00 18.61 189 PHE A CA 1
ATOM 1540 C C . PHE A 1 189 ? -8.634 -8.002 19.313 1.00 19.52 189 PHE A C 1
ATOM 1541 O O . PHE A 1 189 ? -7.409 -8.024 19.158 1.00 14.49 189 PHE A O 1
ATOM 1549 N N . VAL A 1 190 ? -9.472 -8.381 18.348 1.00 15.13 190 VAL A N 1
ATOM 1550 C CA . VAL A 1 190 ? -8.939 -8.879 17.082 1.00 16.85 190 VAL A CA 1
ATOM 1551 C C . VAL A 1 190 ? -8.418 -7.733 16.219 1.00 20.78 190 VAL A C 1
ATOM 1552 O O . VAL A 1 190 ? -7.356 -7.846 15.594 1.00 18.33 190 VAL A O 1
ATOM 1556 N N . LEU A 1 191 ? -9.141 -6.612 16.177 1.00 17.64 191 LEU A N 1
ATOM 1557 C CA . LEU A 1 191 ? -8.753 -5.511 15.300 1.00 19.29 191 LEU A CA 1
ATOM 1558 C C . LEU A 1 191 ? -7.633 -4.661 15.889 1.00 22.50 191 LEU A C 1
ATOM 1559 O O . LEU A 1 191 ? -6.827 -4.105 15.136 1.00 25.90 191 LEU A O 1
ATOM 1564 N N . ILE A 1 192 ? -7.571 -4.531 17.212 1.00 16.53 192 ILE A N 1
ATOM 1565 C CA . ILE A 1 192 ? -6.560 -3.718 17.879 1.00 21.60 192 ILE A CA 1
ATOM 1566 C C . ILE A 1 192 ? -5.522 -4.588 18.580 1.00 21.72 192 ILE A C 1
ATOM 1567 O O . ILE A 1 192 ? -4.323 -4.448 18.345 1.00 21.56 192 ILE A O 1
ATOM 1572 N N . GLY A 1 193 ? -5.973 -5.498 19.445 1.00 16.53 193 GLY A N 1
ATOM 1573 C CA . GLY A 1 193 ? -5.030 -6.328 20.179 1.00 18.39 193 GLY A CA 1
ATOM 1574 C C . GLY A 1 193 ? -4.204 -7.225 19.276 1.00 19.72 193 GLY A C 1
ATOM 1575 O O . GLY A 1 193 ? -2.983 -7.314 19.423 1.00 19.51 193 GLY A O 1
ATOM 1576 N N . TRP A 1 194 ? -4.853 -7.897 18.324 1.00 15.93 194 TRP A N 1
ATOM 1577 C CA . TRP A 1 194 ? -4.133 -8.820 17.453 1.00 18.42 194 TRP A CA 1
ATOM 1578 C C . TRP A 1 194 ? -3.311 -8.105 16.387 1.00 19.05 194 TRP A C 1
ATOM 1579 O O . TRP A 1 194 ? -2.452 -8.736 15.762 1.00 17.21 194 TRP A O 1
ATOM 1590 N N . GLY A 1 195 ? -3.559 -6.817 16.155 1.00 20.12 195 GLY A N 1
ATOM 1591 C CA . GLY A 1 195 ? -2.775 -6.065 15.191 1.00 18.97 195 GLY A CA 1
ATOM 1592 C C . GLY A 1 195 ? -1.353 -5.782 15.626 1.00 21.78 195 GLY A C 1
ATOM 1593 O O . GLY A 1 195 ? -0.537 -5.382 14.790 1.00 20.84 195 GLY A O 1
ATOM 1594 N N . ILE A 1 196 ? -1.038 -5.990 16.904 1.00 18.21 196 ILE A N 1
ATOM 1595 C CA . ILE A 1 196 ? 0.322 -5.762 17.377 1.00 22.08 196 ILE A CA 1
ATOM 1596 C C . ILE A 1 196 ? 1.282 -6.789 16.789 1.00 20.32 196 ILE A C 1
ATOM 1597 O O . ILE A 1 196 ? 2.471 -6.502 16.603 1.00 19.77 196 ILE A O 1
ATOM 1602 N N . TYR A 1 197 ? 0.791 -7.991 16.470 1.00 15.13 197 TYR A N 1
ATOM 1603 C CA . TYR A 1 197 ? 1.697 -9.045 16.016 1.00 20.19 197 TYR A CA 1
ATOM 1604 C C . TYR A 1 197 ? 2.234 -8.795 14.610 1.00 17.72 197 TYR A C 1
ATOM 1605 O O . TYR A 1 197 ? 3.448 -8.955 14.406 1.00 17.61 197 TYR A O 1
ATOM 1614 N N . PRO A 1 198 ? 1.421 -8.426 13.609 1.00 18.86 198 PRO A N 1
ATOM 1615 C CA . PRO A 1 198 ? 2.010 -8.127 12.290 1.00 18.70 198 PRO A CA 1
ATOM 1616 C C . PRO A 1 198 ? 2.974 -6.955 12.311 1.00 21.68 198 PRO A C 1
ATOM 1617 O O . PRO A 1 198 ? 3.895 -6.911 11.488 1.00 21.02 198 PRO A O 1
ATOM 1621 N N . ILE A 1 199 ? 2.788 -5.997 13.221 1.00 21.94 199 ILE A N 1
ATOM 1622 C CA . ILE A 1 199 ? 3.753 -4.908 13.348 1.00 24.49 199 ILE A CA 1
ATOM 1623 C C . ILE A 1 199 ? 5.098 -5.447 13.815 1.00 24.17 199 ILE A C 1
ATOM 1624 O O . ILE A 1 199 ? 6.153 -5.066 13.291 1.00 22.75 199 ILE A O 1
ATOM 1629 N N . GLY A 1 200 ? 5.083 -6.341 14.805 1.00 19.61 200 GLY A N 1
ATOM 1630 C CA . GLY A 1 200 ? 6.323 -6.954 15.248 1.00 19.58 200 GLY A CA 1
ATOM 1631 C C . GLY A 1 200 ? 6.973 -7.796 14.168 1.00 21.43 200 GLY A C 1
ATOM 1632 O O . GLY A 1 200 ? 8.197 -7.797 14.024 1.00 17.30 200 GLY A O 1
ATOM 1633 N N . TYR A 1 201 ? 6.161 -8.519 13.390 1.00 17.12 201 TYR A N 1
ATOM 1634 C CA . TYR A 1 201 ? 6.687 -9.357 12.313 1.00 18.55 201 TYR A CA 1
ATOM 1635 C C . TYR A 1 201 ? 7.439 -8.534 11.271 1.00 19.66 201 TYR A C 1
ATOM 1636 O O . TYR A 1 201 ? 8.374 -9.039 10.637 1.00 16.26 201 TYR A O 1
ATOM 1645 N N . LEU A 1 202 ? 7.056 -7.265 11.092 1.00 20.33 202 LEU A N 1
ATOM 1646 C CA . LEU A 1 202 ? 7.719 -6.407 10.114 1.00 20.90 202 LEU A CA 1
ATOM 1647 C C . LEU A 1 202 ? 9.174 -6.133 10.477 1.00 22.41 202 LEU A C 1
ATOM 1648 O O . LEU A 1 202 ? 9.982 -5.817 9.596 1.00 21.19 202 LEU A O 1
ATOM 1653 N N . ILE A 1 203 ? 9.527 -6.237 11.754 1.00 18.63 203 ILE A N 1
ATOM 1654 C CA . ILE A 1 203 ? 10.847 -5.815 12.220 1.00 23.67 203 ILE A CA 1
ATOM 1655 C C . ILE A 1 203 ? 11.923 -6.808 11.783 1.00 19.35 203 ILE A C 1
ATOM 1656 O O . ILE A 1 203 ? 12.934 -6.378 11.208 1.00 27.93 203 ILE A O 1
ATOM 1661 N N . PRO A 1 204 ? 11.783 -8.123 12.014 1.00 16.42 204 PRO A N 1
ATOM 1662 C CA . PRO A 1 204 ? 12.780 -9.052 11.457 1.00 22.42 204 PRO A CA 1
ATOM 1663 C C . PRO A 1 204 ? 12.768 -9.102 9.944 1.00 22.77 204 PRO A C 1
ATOM 1664 O O . PRO A 1 204 ? 13.787 -9.467 9.347 1.00 23.93 204 PRO A O 1
ATOM 1668 N N . THR A 1 205 ? 11.652 -8.743 9.308 1.00 22.31 205 THR A N 1
ATOM 1669 C CA . THR A 1 205 ? 11.577 -8.782 7.852 1.00 21.32 205 THR A CA 1
ATOM 1670 C C . THR A 1 205 ? 12.430 -7.684 7.228 1.00 23.04 205 THR A C 1
ATOM 1671 O O . THR A 1 205 ? 13.256 -7.950 6.347 1.00 23.51 205 THR A O 1
ATOM 1675 N N . TYR A 1 206 ? 12.254 -6.443 7.682 1.00 23.65 206 TYR A N 1
ATOM 1676 C CA . TYR A 1 206 ? 12.840 -5.294 7.013 1.00 26.93 206 TYR A CA 1
ATOM 1677 C C . TYR A 1 206 ? 13.889 -4.548 7.827 1.00 32.39 206 TYR A C 1
ATOM 1678 O O . TYR A 1 206 ? 14.593 -3.707 7.257 1.00 30.05 206 TYR A O 1
ATOM 1687 N N . PHE A 1 207 ? 14.028 -4.824 9.126 1.00 32.02 207 PHE A N 1
ATOM 1688 C CA . PHE A 1 207 ? 14.919 -4.044 9.980 1.00 36.26 207 PHE A CA 1
ATOM 1689 C C . PHE A 1 207 ? 15.987 -4.878 10.679 1.00 40.22 207 PHE A C 1
ATOM 1690 O O . PHE A 1 207 ? 16.625 -4.378 11.613 1.00 42.57 207 PHE A O 1
ATOM 1698 N N . ALA A 1 208 ? 16.206 -6.129 10.263 1.00 38.67 208 ALA A N 1
ATOM 1699 C CA . ALA A 1 208 ? 17.237 -6.940 10.906 1.00 40.75 208 ALA A CA 1
ATOM 1700 C C . ALA A 1 208 ? 18.632 -6.383 10.652 1.00 53.89 208 ALA A C 1
ATOM 1701 O O . ALA A 1 208 ? 19.518 -6.520 11.504 1.00 59.81 208 ALA A O 1
ATOM 1703 N N . GLY A 1 209 ? 18.851 -5.765 9.495 1.00 47.64 209 GLY A N 1
ATOM 1704 C CA . GLY A 1 209 ? 20.072 -5.016 9.274 1.00 63.49 209 GLY A CA 1
ATOM 1705 C C . GLY A 1 209 ? 19.933 -3.612 9.825 1.00 66.69 209 GLY A C 1
ATOM 1706 O O . GLY A 1 209 ? 19.649 -3.434 11.014 1.00 71.19 209 GLY A O 1
ATOM 1707 N N . ALA A 1 210 ? 20.142 -2.611 8.970 1.00 69.36 210 ALA A N 1
ATOM 1708 C CA . ALA A 1 210 ? 19.836 -1.210 9.261 1.00 70.37 210 ALA A CA 1
ATOM 1709 C C . ALA A 1 210 ? 20.576 -0.668 10.482 1.00 70.25 210 ALA A C 1
ATOM 1710 O O . ALA A 1 210 ? 20.131 0.311 11.088 1.00 71.17 210 ALA A O 1
ATOM 1712 N N . GLY A 1 211 ? 21.697 -1.279 10.865 1.00 64.74 211 GLY A N 1
ATOM 1713 C CA . GLY A 1 211 ? 22.555 -0.738 11.902 1.00 60.82 211 GLY A CA 1
ATOM 1714 C C . GLY A 1 211 ? 22.045 -0.854 13.320 1.00 61.74 211 GLY A C 1
ATOM 1715 O O . GLY A 1 211 ? 22.796 -0.546 14.254 1.00 61.84 211 GLY A O 1
ATOM 1716 N N . ALA A 1 212 ? 20.812 -1.303 13.527 1.00 61.34 212 ALA A N 1
ATOM 1717 C CA . ALA A 1 212 ? 20.237 -1.331 14.863 1.00 60.48 212 ALA A CA 1
ATOM 1718 C C . ALA A 1 212 ? 20.690 -2.568 15.624 1.00 56.89 212 ALA A C 1
ATOM 1719 O O . ALA A 1 212 ? 20.608 -3.690 15.113 1.00 54.45 212 ALA A O 1
ATOM 1721 N N . ALA A 1 213 ? 21.150 -2.359 16.853 1.00 61.62 213 ALA A N 1
ATOM 1722 C CA . ALA A 1 213 ? 21.458 -3.451 17.761 1.00 72.69 213 ALA A CA 1
ATOM 1723 C C . ALA A 1 213 ? 20.218 -3.790 18.575 1.00 77.28 213 ALA A C 1
ATOM 1724 O O . ALA A 1 213 ? 19.535 -2.891 19.079 1.00 86.83 213 ALA A O 1
ATOM 1726 N N . ASP A 1 214 ? 19.912 -5.086 18.666 1.00 61.94 214 ASP A N 1
ATOM 1727 C CA . ASP A 1 214 ? 18.907 -5.606 19.594 1.00 52.4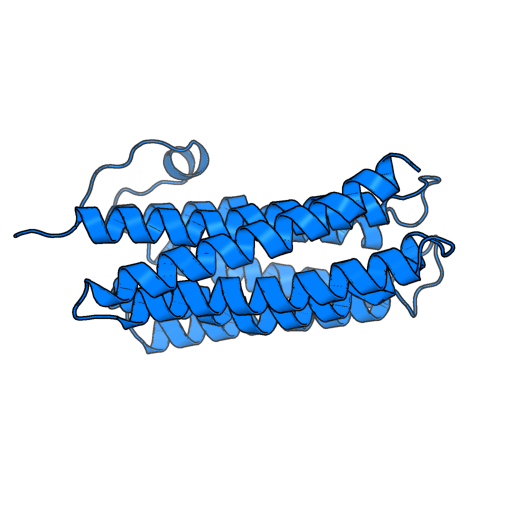7 214 ASP A CA 1
ATOM 1728 C C . ASP A 1 214 ? 17.482 -5.204 19.206 1.00 43.69 214 ASP A C 1
ATOM 1729 O O . ASP A 1 214 ? 16.669 -4.866 20.067 1.00 38.81 214 ASP A O 1
ATOM 1734 N N . VAL A 1 215 ? 17.163 -5.249 17.909 1.00 37.81 215 VAL A N 1
ATOM 1735 C CA . VAL A 1 215 ? 15.764 -5.096 17.519 1.00 33.38 215 VAL A CA 1
ATOM 1736 C C . VAL A 1 215 ? 14.967 -6.328 17.916 1.00 28.04 215 VAL A C 1
ATOM 1737 O O . VAL A 1 215 ? 13.760 -6.240 18.169 1.00 27.33 215 VAL A O 1
ATOM 1741 N N . PHE A 1 216 ? 15.619 -7.492 17.980 1.00 21.90 216 PHE A N 1
ATOM 1742 C CA . PHE A 1 216 ? 14.886 -8.731 18.210 1.00 23.72 216 PHE A CA 1
ATOM 1743 C C . PHE A 1 216 ? 14.370 -8.830 19.641 1.00 21.49 216 PHE A C 1
ATOM 1744 O O . PHE A 1 216 ? 13.295 -9.393 19.867 1.00 18.10 216 PHE A O 1
ATOM 1752 N N . ASP A 1 217 ? 15.105 -8.293 20.619 1.00 25.25 217 ASP A N 1
ATOM 1753 C CA . ASP A 1 217 ? 14.564 -8.257 21.974 1.00 25.83 217 ASP A CA 1
ATOM 1754 C C . ASP A 1 217 ? 13.367 -7.317 22.063 1.00 20.65 217 ASP A C 1
ATOM 1755 O O . ASP A 1 217 ? 12.447 -7.561 22.853 1.00 21.29 217 ASP A O 1
ATOM 1760 N N . TRP A 1 218 ? 13.356 -6.250 21.256 1.00 23.83 218 TRP A N 1
ATOM 1761 C CA . TRP A 1 218 ? 12.180 -5.388 21.169 1.00 22.06 218 TRP A CA 1
ATOM 1762 C C . TRP A 1 218 ? 10.985 -6.138 20.590 1.00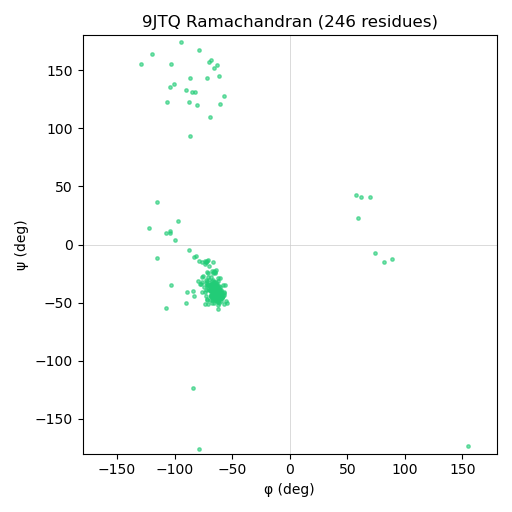 20.43 218 TRP A C 1
ATOM 1763 O O . TRP A 1 218 ? 9.841 -5.895 20.991 1.00 19.94 218 TRP A O 1
ATOM 1774 N N . VAL A 1 219 ? 11.224 -7.038 19.633 1.00 17.70 219 VAL A N 1
ATOM 1775 C CA . VAL A 1 219 ? 10.131 -7.837 19.088 1.00 17.46 219 VAL A CA 1
ATOM 1776 C C . VAL A 1 219 ? 9.602 -8.798 20.145 1.00 18.17 219 VAL A C 1
ATOM 1777 O O . VAL A 1 219 ? 8.393 -9.044 20.231 1.00 17.70 219 VAL A O 1
ATOM 1781 N N . ASN A 1 220 ? 10.496 -9.347 20.971 1.00 17.84 220 ASN A N 1
ATOM 1782 C CA . ASN A 1 220 ? 10.055 -10.182 22.084 1.00 18.03 220 ASN A CA 1
ATOM 1783 C C . ASN A 1 220 ? 9.231 -9.376 23.079 1.00 16.30 220 ASN A C 1
ATOM 1784 O O . ASN A 1 220 ? 8.226 -9.867 23.606 1.00 18.23 220 ASN A O 1
ATOM 1789 N N . ILE A 1 221 ? 9.636 -8.132 23.343 1.00 15.50 221 ILE A N 1
ATOM 1790 C CA . ILE A 1 221 ? 8.873 -7.279 24.251 1.00 18.43 221 ILE A CA 1
ATOM 1791 C C . ILE A 1 221 ? 7.488 -7.006 23.681 1.00 16.74 221 ILE A C 1
ATOM 1792 O O . ILE A 1 221 ? 6.483 -7.043 24.401 1.00 19.44 221 ILE A O 1
ATOM 1797 N N . ILE A 1 222 ? 7.415 -6.750 22.373 1.00 16.01 222 ILE A N 1
ATOM 1798 C CA . ILE A 1 222 ? 6.135 -6.490 21.715 1.00 18.41 222 ILE A CA 1
ATOM 1799 C C . ILE A 1 222 ? 5.237 -7.721 21.785 1.00 16.46 222 ILE A C 1
ATOM 1800 O O . ILE A 1 222 ? 4.057 -7.634 22.152 1.00 17.17 222 ILE A O 1
ATOM 1805 N N . TYR A 1 223 ? 5.780 -8.889 21.424 1.00 14.63 223 TYR A N 1
ATOM 1806 C CA . TYR A 1 223 ? 4.985 -10.115 21.448 1.00 14.00 223 TYR A CA 1
ATOM 1807 C C . TYR A 1 223 ? 4.564 -10.479 22.871 1.00 17.92 223 TYR A C 1
ATOM 1808 O O . TYR A 1 223 ? 3.450 -10.972 23.089 1.00 14.19 223 TYR A O 1
ATOM 1817 N N . ASN A 1 224 ? 5.452 -10.272 23.847 1.00 14.93 224 ASN A N 1
ATOM 1818 C CA . ASN A 1 224 ? 5.127 -10.600 25.235 1.00 18.17 224 ASN A CA 1
ATOM 1819 C C . ASN A 1 224 ? 3.971 -9.748 25.745 1.00 18.62 224 ASN A C 1
ATOM 1820 O O . ASN A 1 224 ? 3.043 -10.255 26.390 1.00 17.97 224 ASN A O 1
ATOM 1825 N N . ILE A 1 225 ? 4.016 -8.442 25.476 1.00 19.22 225 ILE A N 1
ATOM 1826 C CA . ILE A 1 225 ? 2.937 -7.565 25.912 1.00 22.32 225 ILE A CA 1
ATOM 1827 C C . ILE A 1 225 ? 1.655 -7.887 25.159 1.00 21.63 225 ILE A C 1
ATOM 1828 O O . ILE A 1 225 ? 0.558 -7.833 25.733 1.00 20.24 225 ILE A O 1
ATOM 1833 N N . GLY A 1 226 ? 1.768 -8.256 23.881 1.00 18.92 226 GLY A N 1
ATOM 1834 C CA . GLY A 1 226 ? 0.591 -8.662 23.133 1.00 17.06 226 GLY A CA 1
ATOM 1835 C C . GLY A 1 226 ? -0.076 -9.895 23.713 1.00 20.00 226 GLY A C 1
ATOM 1836 O O . GLY A 1 226 ? -1.301 -9.942 23.850 1.00 19.94 226 GLY A O 1
ATOM 1837 N N . ASP A 1 227 ? 0.718 -10.913 24.057 1.00 17.43 227 ASP A N 1
ATOM 1838 C CA . ASP A 1 227 ? 0.153 -12.130 24.635 1.00 19.55 227 ASP A CA 1
ATOM 1839 C C . ASP A 1 227 ? -0.536 -11.844 25.964 1.00 21.03 227 ASP A C 1
ATOM 1840 O O . ASP A 1 227 ? -1.639 -12.342 26.218 1.00 18.86 227 ASP A O 1
ATOM 1845 N N . PHE A 1 228 ? 0.105 -11.050 26.826 1.00 16.40 228 PHE A N 1
ATOM 1846 C CA . PHE A 1 228 ? -0.490 -10.688 28.112 1.00 22.02 228 PHE A CA 1
ATOM 1847 C C . PHE A 1 228 ? -1.841 -10.013 27.914 1.00 24.57 228 PHE A C 1
ATOM 1848 O O . PHE A 1 228 ? -2.846 -10.414 28.513 1.00 23.60 228 PHE A O 1
ATOM 1856 N N . VAL A 1 229 ? -1.882 -8.987 27.065 1.00 21.72 229 VAL A N 1
ATOM 1857 C CA . VAL A 1 229 ? -3.111 -8.230 26.854 1.00 26.78 229 VAL A CA 1
ATOM 1858 C C . VAL A 1 229 ? -4.177 -9.104 26.205 1.00 24.18 229 VAL A C 1
ATOM 1859 O O . VAL A 1 229 ? -5.343 -9.097 26.614 1.00 22.24 229 VAL A O 1
ATOM 1863 N N . ASN A 1 230 ? -3.796 -9.881 25.191 1.00 20.70 230 ASN A N 1
ATOM 1864 C CA . ASN A 1 230 ? -4.805 -10.585 24.408 1.00 20.48 230 ASN A CA 1
ATOM 1865 C C . ASN A 1 230 ? -5.358 -11.801 25.135 1.00 21.65 230 ASN A C 1
ATOM 1866 O O . ASN A 1 230 ? -6.527 -12.150 24.946 1.00 23.25 230 ASN A O 1
ATOM 1871 N N . LYS A 1 231 ? -4.552 -12.466 25.956 1.00 18.78 231 LYS A N 1
ATOM 1872 C CA . LYS A 1 231 ? -5.050 -13.661 26.625 1.00 21.62 231 LYS A CA 1
ATOM 1873 C C . LYS A 1 231 ? -5.699 -13.336 27.964 1.00 19.16 231 LYS A C 1
ATOM 1874 O O . LYS A 1 231 ? -6.823 -13.769 28.234 1.00 22.79 231 LYS A O 1
ATOM 1880 N N . ILE A 1 232 ? -5.004 -12.574 28.807 1.00 18.67 232 ILE A N 1
ATOM 1881 C CA . ILE A 1 232 ? -5.558 -12.220 30.109 1.00 22.91 232 ILE A CA 1
ATOM 1882 C C . ILE A 1 232 ? -6.655 -11.175 29.955 1.00 21.14 232 ILE A C 1
ATOM 1883 O O . ILE A 1 232 ? -7.700 -11.251 30.611 1.00 20.41 232 ILE A O 1
ATOM 1888 N N . GLY A 1 233 ? -6.445 -10.191 29.079 1.00 20.63 233 GLY A N 1
ATOM 1889 C CA . GLY A 1 233 ? -7.454 -9.160 28.893 1.00 20.23 233 GLY A CA 1
ATOM 1890 C C . GLY A 1 233 ? -8.752 -9.710 28.334 1.00 20.30 233 GLY A C 1
ATOM 1891 O O . GLY A 1 233 ? -9.837 -9.404 28.834 1.00 17.77 233 GLY A O 1
ATOM 1892 N N . PHE A 1 234 ? -8.659 -10.535 27.287 1.00 20.46 234 PHE A N 1
ATOM 1893 C CA . PHE A 1 234 ? -9.867 -11.107 26.700 1.00 21.53 234 PHE A CA 1
ATOM 1894 C C . PHE A 1 234 ? -10.534 -12.086 27.656 1.00 21.09 234 PHE A C 1
ATOM 1895 O O . PHE A 1 234 ? -11.766 -12.118 27.759 1.00 17.18 234 PHE A O 1
ATOM 1903 N N . GLY A 1 235 ? -9.739 -12.892 28.363 1.00 16.82 235 GLY A N 1
ATOM 1904 C CA . GLY A 1 235 ? -10.312 -13.816 29.327 1.00 19.70 235 GLY A CA 1
ATOM 1905 C C . GLY A 1 235 ? -11.125 -13.111 30.395 1.00 21.96 235 GLY A C 1
ATOM 1906 O O . GLY A 1 235 ? -12.237 -13.532 30.724 1.00 20.43 235 GLY A O 1
ATOM 1907 N N . PHE A 1 236 ? -10.592 -12.014 30.936 1.00 20.63 236 PHE A N 1
ATOM 1908 C CA . PHE A 1 236 ? -11.287 -11.300 32.000 1.00 20.71 236 PHE A CA 1
ATOM 1909 C C . PHE A 1 236 ? -12.419 -10.431 31.471 1.00 23.60 236 PHE A C 1
ATOM 1910 O O . PHE A 1 236 ? -13.440 -10.278 32.150 1.00 23.09 236 PHE A O 1
ATOM 1918 N N . ALA A 1 237 ? -12.264 -9.854 30.275 1.00 21.05 237 ALA A N 1
ATOM 1919 C CA . ALA A 1 237 ? -13.352 -9.069 29.701 1.00 24.23 237 ALA A CA 1
ATOM 1920 C C . ALA A 1 237 ? -14.584 -9.932 29.466 1.00 21.42 237 ALA A C 1
ATOM 1921 O O . ALA A 1 237 ? -15.704 -9.534 29.807 1.00 22.51 237 ALA A O 1
ATOM 1923 N N . THR A 1 238 ? -14.397 -11.127 28.897 1.00 19.81 238 THR A N 1
ATOM 1924 C CA . THR A 1 238 ? -15.531 -12.012 28.653 1.00 21.92 238 THR A CA 1
ATOM 1925 C C . THR A 1 238 ? -16.080 -12.598 29.949 1.00 26.54 238 THR A C 1
ATOM 1926 O O . THR A 1 238 ? -17.292 -12.811 30.064 1.00 24.87 238 THR A O 1
ATOM 1930 N N . TYR A 1 239 ? -15.214 -12.875 30.927 1.00 24.82 239 TYR A N 1
ATOM 1931 C CA . TYR A 1 239 ? -15.700 -13.358 32.216 1.00 22.58 239 TYR A CA 1
ATOM 1932 C C . TYR A 1 239 ? -16.612 -12.331 32.871 1.00 25.78 239 TYR A C 1
ATOM 1933 O O . TYR A 1 239 ? -17.696 -12.673 33.358 1.00 25.62 239 TYR A O 1
ATOM 1942 N N . LEU A 1 240 ? -16.195 -11.062 32.875 1.00 24.74 240 LEU A N 1
ATOM 1943 C CA . LEU A 1 240 ? -17.019 -10.008 33.453 1.00 26.53 240 LEU A CA 1
ATOM 1944 C C . LEU A 1 240 ? -18.323 -9.829 32.689 1.00 28.06 240 LEU A C 1
ATOM 1945 O O . LEU A 1 240 ? -19.356 -9.529 33.296 1.00 33.39 240 LEU A O 1
ATOM 1950 N N . LEU A 1 241 ? -18.299 -10.016 31.367 1.00 24.91 241 LEU A N 1
ATOM 1951 C CA . LEU A 1 241 ? -19.500 -9.804 30.567 1.00 28.12 241 LEU A CA 1
ATOM 1952 C C . LEU A 1 241 ? -20.517 -10.916 30.789 1.00 32.34 241 LEU A C 1
ATOM 1953 O O . LEU A 1 241 ? -21.713 -10.646 30.941 1.00 28.99 241 LEU A O 1
ATOM 1958 N N . VAL A 1 242 ? -20.065 -12.173 30.803 1.00 28.81 242 VAL A N 1
ATOM 1959 C CA . VAL A 1 242 ? -20.976 -13.285 31.061 1.00 29.70 242 VAL A CA 1
ATOM 1960 C C . VAL A 1 242 ? -21.542 -13.185 32.471 1.00 34.99 242 VAL A C 1
ATOM 1961 O O . VAL A 1 242 ? -22.719 -13.486 32.709 1.00 36.29 242 VAL A O 1
ATOM 1965 N N . LYS A 1 243 ? -20.718 -12.743 33.425 1.00 32.97 243 LYS A N 1
ATOM 1966 C CA . LYS A 1 243 ? -21.192 -12.568 34.794 1.00 36.63 243 LYS A CA 1
ATOM 1967 C C . LYS A 1 243 ? -22.322 -11.546 34.860 1.00 37.80 243 LYS A C 1
ATOM 1968 O O . LYS A 1 243 ? -23.287 -11.724 35.612 1.00 41.63 243 LYS A O 1
ATOM 1974 N N . GLY A 1 244 ? -22.228 -10.476 34.071 1.00 39.18 244 GLY A N 1
ATOM 1975 C CA . GLY A 1 244 ? -23.252 -9.448 34.069 1.00 36.82 244 GLY A CA 1
ATOM 1976 C C . GLY A 1 244 ? -24.475 -9.751 33.231 1.00 38.75 244 GLY A C 1
ATOM 1977 O O . GLY A 1 244 ? -25.465 -9.018 33.320 1.00 42.02 244 GLY A O 1
ATOM 1978 N N . SER A 1 245 ? -24.434 -10.810 32.420 1.00 40.30 245 SER A N 1
ATOM 1979 C CA . SER A 1 245 ? -25.559 -11.179 31.571 1.00 44.78 245 SER A CA 1
ATOM 1980 C C . SER A 1 245 ? -26.665 -11.904 32.325 1.00 40.50 245 SER A C 1
ATOM 1981 O O . SER A 1 245 ? -27.767 -12.048 31.784 1.00 38.33 245 SER A O 1
ATOM 1984 N N . GLU A 1 246 ? -26.397 -12.369 33.542 1.00 40.72 246 GLU A N 1
ATOM 1985 C CA . GLU A 1 246 ? -27.370 -13.158 34.286 1.00 48.25 246 GLU A CA 1
ATOM 1986 C C . GLU A 1 246 ? -28.644 -12.358 34.521 1.00 43.77 246 GLU A C 1
ATOM 1987 O O . GLU A 1 246 ? -28.613 -11.284 35.130 1.00 45.97 246 GLU A O 1
ATOM 1993 N N . LEU A 1 247 ? -29.763 -12.886 34.024 1.00 45.86 247 LEU A N 1
ATOM 1994 C CA . LEU A 1 247 ? -31.067 -12.255 34.181 1.00 49.51 247 LEU A CA 1
ATOM 1995 C C . LEU A 1 247 ? -31.720 -12.573 35.519 1.00 55.09 247 LEU A C 1
ATOM 1996 O O . LEU A 1 247 ? -32.729 -11.947 35.862 1.00 54.42 247 LEU A O 1
ATOM 2001 N N . GLU A 1 248 ? -31.174 -13.520 36.273 1.00 61.82 248 GLU A N 1
ATOM 2002 C CA . GLU A 1 248 ? -31.774 -13.946 37.530 1.00 76.04 248 GLU A CA 1
ATOM 2003 C C . GLU A 1 248 ? -31.575 -12.899 38.621 1.00 91.04 248 GLU A C 1
ATOM 2004 O O . GLU A 1 248 ? -30.860 -13.134 39.595 1.00 91.61 248 GLU A O 1
#

Sequence (248 aa):
MVLVELTYYLFFIGYISMGAAFIFFWTERSNVKDKLPLTLSGLIVLIAAVHYYYMRGEFEALATATSFDRFVAITPIRYIDWILTTPLMVFKFVYVLKADRNWGIKLMVLDFLMVLTGLFGELRLAEMELGSVDGMRVVWGTLSGIFYFWLVYELWNKRPEGIELAPVMTFQAIEGDEATKAYVTLLRFVLIGWGIYPIGYLIPTYFAGAGAADVFDWVNIIYNIGDFVNKIGFGFATYLLVKGSELE

Foldseek 3Di:
DVLLVVLLVLLVVLLVLLQVLLVVLVVVLVVDPPSLLSVLLNVLSNLRNVLSVVLSVLSVVQVVPALLVNLLVRVVSVLVSQLPNVLSVLVSLCVVLVHDVVLSVLLSVLSNLLSVLQVVLSVCLVVDDPPDADPSNVVSLVVSVVSLVVSLCSLVVPQDPPDDDVCLQVVHDDDDALSNVSSSLVNNCSVPLVVLLSVLSVCSRPPRDVPDGNSSSVSSVSVSVSSSCNSSVNSVVNVVSVVVNDPD

Nearest PDB structures (foldseek):
  1s8j-assembly1_A  TM=8.219E-01  e=1.879E-06  Halobacterium sp.
  6lm1-assembly1_C  TM=7.718E-01  e=3.964E-06  Tolypothrix sp. NIES-4075
  8anq-assembly2_T  TM=7.606E-01  e=3.411E-05  Sphingomonas paucimobilis
  7w74-assembly2_B  TM=7.798E-01  e=7.520E-05  Pseudomonas putida

Secondary structure (DSSP, 8-state):
-HHHHHHHHHHHHHHHHHHHHHHHHHHHGGG-S--HHHHHHHHHHHHHHHHHHHHHHHHHHTTTS-HHHHHHHHHHHHHHHHHHHHHHHHHHHHHHHT--HHHHHHHHHHHHHHHHHHHHHHTTSTT--TTS--HHHHHHHHHHHHHHHHHHHHHHHTPPTT--HHHHHTT----S-HHHHHHHHHHHIIIIITTHHHHHHHHHHHSSSTT-S-HHHHHHHHHHHHHIIIIIIHHHHHHHHHHHT---

Organism: NCBI:txid2026747

InterPro domains:
  IPR001425 Archaeal/bacterial/fungal rhodopsins [PF01036] (7-238)
  IPR001425 Archaeal/bacterial/fungal rhodopsins [PR00251] (76-97)
  IPR001425 Archaeal/bacterial/fungal rhodopsins [PR00251] (104-123)
  IPR001425 Archaeal/bacterial/fungal rhodopsins [SM01021] (7-245)
  IPR018229 Rhodopsin, retinal binding site [PS00950] (78-90)

Solvent-accessible surface area: 12310 Å² total; per-residue (Å²): 156,125,34,23,85,82,0,48,123,31,0,81,86,5,53,81,27,1,20,58,4,44,114,73,0,88,80,33,57,81,106,52,203,77,75,64,16,14,23,12,4,0,64,6,0,62,42,0,10,74,31,2,103,137,2,36,27,66,2,95,76,47,56,145,32,86,16,36,63,9,3,31,35,0,0,36,52,0,8,86,1,22,34,85,0,14,20,45,9,11,80,6,12,10,78,37,50,180,27,94,157,92,34,4,84,85,0,55,74,6,0,83,54,26,6,45,8,4,31,68,0,6,88,70,2,70,119,19,144,83,66,52,81,22,50,84,4,44,82,62,17,77,58,16,21,95,25,21,136,108,1,24,130,17,4,56,77,104,65,34,173,70,5,91,94,69,45,0,77,76,134,91,111,30,169,39,94,40,40,22,82,12,7,4,22,12,0,40,34,2,33,60,14,21,15,51,36,60,98,0,24,89,32,0,6,109,106,16,25,89,86,52,95,32,18,8,0,126,0,0,10,39,4,6,90,4,0,83,68,4,8,20,26,6,5,61,29,15,24,120,38,56,101,67,45,121,185,209